Protein AF-A0A699YUC0-F1 (afdb_monomer)

Structure (mmCIF, N/CA/C/O backbone):
data_AF-A0A699YUC0-F1
#
_entry.id   AF-A0A699YUC0-F1
#
loop_
_atom_site.group_PDB
_atom_site.id
_atom_site.type_symbol
_atom_site.label_atom_id
_atom_site.label_alt_id
_atom_site.label_comp_id
_atom_site.label_asym_id
_atom_site.label_entity_id
_atom_site.label_seq_id
_atom_site.pdbx_PDB_ins_code
_atom_site.Cartn_x
_atom_site.Cartn_y
_atom_site.Cartn_z
_atom_site.occupancy
_atom_site.B_iso_or_equiv
_atom_site.auth_seq_id
_atom_site.auth_comp_id
_atom_site.auth_asym_id
_atom_site.auth_atom_id
_atom_site.pdbx_PDB_model_num
ATOM 1 N N . MET A 1 1 ? 2.636 -11.721 11.870 1.00 79.19 1 MET A N 1
ATOM 2 C CA . MET A 1 1 ? 2.759 -10.306 12.263 1.00 79.19 1 MET A CA 1
ATOM 3 C C . MET A 1 1 ? 3.254 -9.509 11.072 1.00 79.19 1 MET A C 1
ATOM 5 O O . MET A 1 1 ? 4.100 -10.016 10.335 1.00 79.19 1 MET A O 1
ATOM 9 N N . VAL A 1 2 ? 2.787 -8.274 10.919 1.00 84.19 2 VAL A N 1
ATOM 10 C CA . VAL A 1 2 ? 3.270 -7.276 9.950 1.00 84.19 2 VAL A CA 1
ATOM 11 C C . VAL A 1 2 ? 4.181 -6.253 10.655 1.00 84.19 2 VAL A C 1
ATOM 13 O O . VAL A 1 2 ? 4.232 -6.222 11.885 1.00 84.19 2 VAL A O 1
ATOM 16 N N . LEU A 1 3 ? 4.930 -5.426 9.918 1.00 86.19 3 LEU A N 1
ATOM 17 C CA . LEU A 1 3 ? 5.611 -4.256 10.495 1.00 86.19 3 LEU A CA 1
ATOM 18 C C . LEU A 1 3 ? 4.605 -3.161 10.871 1.00 86.19 3 LEU A C 1
ATOM 20 O O . LEU A 1 3 ? 3.737 -2.821 10.069 1.00 86.19 3 LEU A O 1
ATOM 24 N N . GLY A 1 4 ? 4.787 -2.534 12.037 1.00 91.00 4 GLY A N 1
ATOM 25 C CA . GLY A 1 4 ? 3.989 -1.383 12.466 1.00 91.00 4 GLY A CA 1
ATOM 26 C C . GLY A 1 4 ? 4.031 -0.193 11.499 1.00 91.00 4 GLY A C 1
ATOM 27 O O . GLY A 1 4 ? 3.061 0.551 11.434 1.00 91.00 4 GLY A O 1
ATOM 28 N N . ILE A 1 5 ? 5.086 -0.040 10.685 1.00 92.19 5 ILE A N 1
ATOM 29 C CA . ILE A 1 5 ? 5.133 0.976 9.621 1.00 92.19 5 ILE A CA 1
ATOM 30 C C . ILE A 1 5 ? 3.977 0.825 8.628 1.00 92.19 5 ILE A C 1
ATOM 32 O O . ILE A 1 5 ? 3.426 1.838 8.230 1.00 92.19 5 ILE A O 1
ATOM 36 N N . ILE A 1 6 ? 3.561 -0.407 8.299 1.00 92.56 6 ILE A N 1
ATOM 37 C CA . ILE A 1 6 ? 2.443 -0.661 7.377 1.00 92.56 6 ILE A CA 1
ATOM 38 C C . ILE A 1 6 ? 1.144 -0.102 7.958 1.00 92.56 6 ILE A C 1
ATOM 40 O O . ILE A 1 6 ? 0.377 0.534 7.240 1.00 92.56 6 ILE A O 1
ATOM 44 N N . HIS A 1 7 ? 0.934 -0.274 9.267 1.00 94.88 7 HIS A N 1
ATOM 45 C CA . HIS A 1 7 ? -0.200 0.325 9.961 1.00 94.88 7 HIS A CA 1
ATOM 46 C C . HIS A 1 7 ? -0.115 1.857 9.956 1.00 94.88 7 HIS A C 1
ATOM 48 O O . HIS A 1 7 ? -1.058 2.499 9.513 1.00 94.88 7 HIS A O 1
ATOM 54 N N . LEU A 1 8 ? 1.007 2.444 10.391 1.00 95.38 8 LEU A N 1
ATOM 55 C CA . LEU A 1 8 ? 1.161 3.907 10.474 1.00 95.38 8 LEU A CA 1
ATOM 56 C C . LEU A 1 8 ? 0.988 4.590 9.108 1.00 95.38 8 LEU A C 1
ATOM 58 O O . LEU A 1 8 ? 0.429 5.676 9.022 1.00 95.38 8 LEU A O 1
ATOM 62 N N . THR A 1 9 ? 1.427 3.952 8.020 1.00 97.38 9 THR A N 1
ATOM 63 C CA . THR A 1 9 ? 1.183 4.460 6.662 1.00 97.38 9 THR A CA 1
ATOM 64 C C . THR A 1 9 ? -0.260 4.267 6.191 1.00 97.38 9 THR A C 1
ATOM 66 O O . THR A 1 9 ? -0.699 4.991 5.303 1.00 97.38 9 THR A O 1
ATOM 69 N N . TYR A 1 10 ? -0.996 3.296 6.744 1.00 97.88 10 TYR A N 1
ATOM 70 C CA . TYR A 1 10 ? -2.408 3.052 6.424 1.00 97.88 10 TYR A CA 1
ATOM 71 C C . TYR A 1 10 ? -3.329 4.022 7.180 1.00 97.88 10 TYR A C 1
ATOM 73 O O . TYR A 1 10 ? -4.267 4.559 6.596 1.00 97.88 10 TYR A O 1
ATOM 81 N N . GLU A 1 11 ? -3.010 4.309 8.445 1.00 96.88 11 GLU A N 1
ATOM 82 C CA . GLU A 1 11 ? -3.536 5.450 9.202 1.00 96.88 11 GLU A CA 1
ATOM 83 C C . GLU A 1 11 ? -3.307 6.750 8.411 1.00 96.88 11 GLU A C 1
ATOM 85 O O . GLU A 1 11 ? -4.267 7.421 8.040 1.00 96.88 11 GLU A O 1
ATOM 90 N N . ASP A 1 12 ? -2.052 7.057 8.055 1.00 98.00 12 ASP A N 1
ATOM 91 C CA . ASP A 1 12 ? -1.684 8.251 7.279 1.00 98.00 12 ASP A CA 1
ATOM 92 C C . ASP A 1 12 ? -2.441 8.341 5.939 1.00 98.00 12 ASP A C 1
ATOM 94 O O . ASP A 1 12 ? -2.912 9.419 5.580 1.00 98.00 12 ASP A O 1
ATOM 98 N N . PHE A 1 13 ? -2.638 7.219 5.235 1.00 98.44 13 PHE A N 1
ATOM 99 C CA . PHE A 1 13 ? -3.475 7.138 4.031 1.00 98.44 13 PHE A CA 1
ATOM 100 C C . PHE A 1 13 ? -4.923 7.564 4.299 1.00 98.44 13 PHE A C 1
ATOM 102 O O . PHE A 1 13 ? -5.427 8.452 3.611 1.00 98.44 13 PHE A O 1
ATOM 109 N N . VAL A 1 14 ? -5.583 6.989 5.312 1.00 98.19 14 VAL A N 1
ATOM 110 C CA . VAL A 1 14 ? -6.965 7.361 5.662 1.00 98.19 14 VAL A CA 1
ATOM 111 C C . VAL A 1 14 ? -7.041 8.822 6.109 1.00 98.19 14 VAL A C 1
ATOM 113 O O . VAL A 1 14 ? -7.973 9.527 5.730 1.00 98.19 14 VAL A O 1
ATOM 116 N N . LEU A 1 15 ? -6.057 9.318 6.863 1.00 97.75 15 LEU A N 1
ATOM 117 C CA . LEU A 1 15 ? -6.024 10.706 7.331 1.00 97.75 15 LEU A CA 1
ATOM 118 C C . LEU A 1 15 ? -5.849 11.737 6.201 1.00 97.75 15 LEU A C 1
ATOM 120 O O . LEU A 1 15 ? -6.294 12.874 6.368 1.00 97.75 15 LEU A O 1
ATOM 124 N N . HIS A 1 16 ? -5.279 11.350 5.054 1.00 97.38 16 HIS A N 1
ATOM 125 C CA . HIS A 1 16 ? -5.194 12.187 3.849 1.00 97.38 16 HIS A CA 1
ATOM 126 C C . HIS A 1 16 ? -6.482 12.193 2.996 1.00 97.38 16 HIS A C 1
ATOM 128 O O . HIS A 1 16 ? -6.589 12.991 2.061 1.00 97.38 16 HIS A O 1
ATOM 134 N N . LEU A 1 17 ? -7.480 11.354 3.302 1.00 96.00 17 LEU A N 1
ATOM 135 C CA . LEU A 1 17 ? -8.773 11.357 2.606 1.00 96.00 17 LEU A CA 1
ATOM 136 C C . LEU A 1 17 ? -9.667 12.545 3.032 1.00 96.00 17 LEU A C 1
ATOM 138 O O . LEU A 1 17 ? -9.512 13.099 4.126 1.00 96.00 17 LEU A O 1
ATOM 142 N N . PRO A 1 18 ? -10.665 12.942 2.213 1.00 95.44 18 PRO A N 1
ATOM 143 C CA . PRO A 1 18 ? -11.650 13.950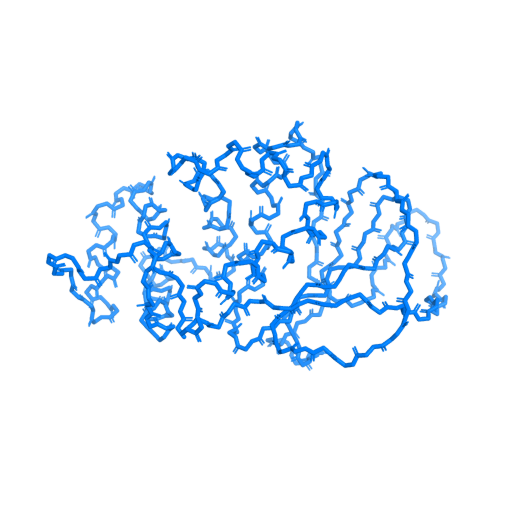 2.601 1.00 95.44 18 PRO A CA 1
ATOM 144 C C . PRO A 1 18 ? -12.427 13.537 3.862 1.00 95.44 18 PRO A C 1
ATOM 146 O O . PRO A 1 18 ? -13.175 12.563 3.855 1.00 95.44 18 PRO A O 1
ATOM 149 N N . ASN A 1 19 ? -12.287 14.323 4.935 1.00 96.00 19 ASN A N 1
ATOM 150 C CA . ASN A 1 19 ? -12.762 14.002 6.290 1.00 96.00 19 ASN A CA 1
ATOM 151 C C . ASN A 1 19 ? -12.065 12.787 6.943 1.00 96.00 19 ASN A C 1
ATOM 153 O O . ASN A 1 19 ? -12.649 12.153 7.823 1.00 96.00 19 ASN A O 1
ATOM 157 N N . GLY A 1 20 ? -10.811 12.492 6.582 1.00 97.12 20 GLY A N 1
ATOM 158 C CA . GLY A 1 20 ? -10.025 11.363 7.099 1.00 97.12 20 GLY A CA 1
ATOM 159 C C . GLY A 1 20 ? -10.007 11.242 8.627 1.00 97.12 20 GLY A C 1
ATOM 160 O O . GLY A 1 20 ? -10.227 10.168 9.174 1.00 97.12 20 GLY A O 1
ATOM 161 N N . GLN A 1 21 ? -9.893 12.367 9.340 1.00 97.31 21 GLN A N 1
ATOM 162 C CA . GLN A 1 21 ? -9.984 12.443 10.810 1.00 97.31 21 GLN A CA 1
ATOM 163 C C . GLN A 1 21 ? -11.348 12.027 11.401 1.00 97.31 21 GLN A C 1
ATOM 165 O O . GLN A 1 21 ? -11.449 11.772 12.600 1.00 97.31 21 GLN A O 1
ATOM 170 N N . GLN A 1 22 ? -12.426 11.991 10.617 1.00 97.62 22 GLN A N 1
ATOM 171 C CA . GLN A 1 22 ? -13.709 11.394 11.009 1.00 97.62 22 GLN A CA 1
ATOM 172 C C . GLN A 1 22 ? -13.786 9.933 10.554 1.00 97.62 22 GLN A C 1
ATOM 174 O O . GLN A 1 22 ? -14.174 9.077 11.346 1.00 97.62 22 GLN A O 1
ATOM 179 N N . GLN A 1 23 ? -13.374 9.649 9.315 1.00 97.62 23 GLN A N 1
ATOM 180 C CA . GLN A 1 23 ? -13.378 8.302 8.742 1.00 97.62 23 GLN A CA 1
ATOM 181 C C . GLN A 1 23 ? -12.547 7.326 9.581 1.00 97.62 23 GLN A C 1
ATOM 183 O O . GLN A 1 23 ? -13.053 6.266 9.929 1.00 97.62 23 GLN A O 1
ATOM 188 N N . TRP A 1 24 ? -11.330 7.702 9.984 1.00 97.81 24 TRP A N 1
ATOM 189 C CA . TRP A 1 24 ? -10.438 6.868 10.795 1.00 97.81 24 TRP A CA 1
ATOM 190 C C . TRP A 1 24 ? -11.067 6.453 12.129 1.00 97.81 24 TRP A C 1
ATOM 192 O O . TRP A 1 24 ? -11.083 5.270 12.459 1.00 97.81 24 TRP A O 1
ATOM 202 N N . ARG A 1 25 ? -11.704 7.388 12.848 1.00 96.94 25 ARG A N 1
ATOM 203 C CA . ARG A 1 25 ? -12.424 7.076 14.096 1.00 96.94 25 ARG A CA 1
ATOM 204 C C . ARG A 1 25 ? -13.574 6.090 13.872 1.00 96.94 25 ARG A C 1
ATOM 206 O O . ARG A 1 25 ? -13.688 5.132 14.627 1.00 96.94 25 ARG A O 1
ATOM 213 N N . SER A 1 26 ? -14.375 6.269 12.819 1.00 98.00 26 SER A N 1
ATOM 214 C CA . SER A 1 26 ? -15.449 5.321 12.473 1.00 98.00 26 SER A CA 1
ATOM 215 C C . SER A 1 26 ? -14.932 3.964 11.969 1.00 98.00 26 SER A C 1
ATOM 217 O O . SER A 1 26 ? -15.598 2.949 12.162 1.00 98.00 26 SER A O 1
ATOM 219 N N . ILE A 1 27 ? -13.749 3.924 11.348 1.00 98.44 27 ILE A N 1
ATOM 220 C CA . ILE A 1 27 ? -13.065 2.690 10.931 1.00 98.44 27 ILE A CA 1
ATOM 221 C C . ILE A 1 27 ? -12.581 1.913 12.157 1.00 98.44 27 ILE A C 1
ATOM 223 O O . ILE A 1 27 ? -12.851 0.720 12.254 1.00 98.44 27 ILE A O 1
ATOM 227 N N . LEU A 1 28 ? -11.936 2.577 13.119 1.00 97.75 28 LEU A N 1
ATOM 228 C CA . LEU A 1 28 ? -11.489 1.961 14.372 1.00 97.75 28 LEU A CA 1
ATOM 229 C C . LEU A 1 28 ? -12.665 1.444 15.210 1.00 97.75 28 LEU A C 1
ATOM 231 O O . LEU A 1 28 ? -12.650 0.286 15.624 1.00 97.75 28 LEU A O 1
ATOM 235 N N . GLU A 1 29 ? -13.710 2.263 15.379 1.00 97.56 29 GLU A N 1
ATOM 236 C CA . GLU A 1 29 ? -14.952 1.893 16.070 1.00 97.56 29 GLU A CA 1
ATOM 237 C C . GLU A 1 29 ? -15.583 0.635 15.449 1.00 97.56 29 GLU A C 1
ATOM 239 O O . GLU A 1 29 ? -15.856 -0.336 16.156 1.00 97.56 29 GLU A O 1
ATOM 244 N N . LYS A 1 30 ? -15.734 0.599 14.115 1.00 97.94 30 LYS A N 1
ATOM 245 C CA . LYS A 1 30 ? -16.256 -0.575 13.397 1.00 97.94 30 LYS A CA 1
ATOM 246 C C . LYS A 1 30 ? -15.322 -1.790 13.472 1.00 97.94 30 LYS A C 1
ATOM 248 O O . LYS A 1 30 ? -15.805 -2.913 13.595 1.00 97.94 30 LYS A O 1
ATOM 253 N N . ALA A 1 31 ? -14.007 -1.587 13.433 1.00 97.12 31 ALA A N 1
ATOM 254 C CA . ALA A 1 31 ? -13.010 -2.651 13.558 1.00 97.12 31 ALA A CA 1
ATOM 255 C C . ALA A 1 31 ? -12.856 -3.185 15.000 1.00 97.12 31 ALA A C 1
ATOM 257 O O . ALA A 1 31 ? -12.062 -4.107 15.224 1.00 97.12 31 ALA A O 1
ATOM 258 N N . GLY A 1 32 ? -13.563 -2.606 15.981 1.00 96.12 32 GLY A N 1
ATOM 259 C CA . GLY A 1 32 ? -13.446 -2.947 17.400 1.00 96.12 32 GLY A CA 1
ATOM 260 C C . GLY A 1 32 ? -12.076 -2.606 17.994 1.00 96.12 32 GLY A C 1
ATOM 261 O O . GLY A 1 32 ? -11.602 -3.322 18.875 1.00 96.12 32 GLY A O 1
ATOM 262 N N . GLN A 1 33 ? -11.409 -1.575 17.467 1.00 94.94 33 GLN A N 1
ATOM 263 C CA . GLN A 1 33 ? -10.077 -1.128 17.881 1.00 94.94 33 GLN A CA 1
ATOM 264 C C . GLN A 1 33 ? -10.145 0.235 18.585 1.00 94.94 33 GLN A C 1
ATOM 266 O O . GLN A 1 33 ? -11.063 1.022 18.359 1.00 94.94 33 GLN A O 1
ATOM 271 N N . GLN A 1 34 ? -9.140 0.531 19.408 1.00 88.81 34 GLN A N 1
ATOM 272 C CA . GLN A 1 34 ? -8.955 1.825 20.064 1.00 88.81 34 GLN A CA 1
ATOM 273 C C . GLN A 1 34 ? -7.480 2.236 19.983 1.00 88.81 34 GLN A C 1
ATOM 275 O O . GLN A 1 34 ? -6.588 1.393 20.085 1.00 88.81 34 GLN A O 1
ATOM 280 N N . GLU A 1 35 ? -7.235 3.534 19.823 1.00 85.69 35 GLU A N 1
ATOM 281 C CA . GLU A 1 35 ? -5.899 4.124 19.886 1.00 85.69 35 GLU A CA 1
ATOM 282 C C . GLU A 1 35 ? -5.510 4.410 21.337 1.00 85.69 35 GLU A C 1
ATOM 284 O O . GLU A 1 35 ? -6.111 5.259 21.994 1.00 85.69 35 GLU A O 1
ATOM 289 N N . ASP A 1 36 ? -4.463 3.738 21.814 1.00 84.69 36 ASP A N 1
ATOM 290 C CA . ASP A 1 36 ? -3.825 4.028 23.099 1.00 84.69 36 ASP A CA 1
ATOM 291 C C . ASP A 1 36 ? -2.405 4.600 22.887 1.00 84.69 36 ASP A C 1
ATOM 293 O O . ASP A 1 36 ? -1.755 4.310 21.872 1.00 84.69 36 ASP A O 1
ATOM 297 N N . PRO A 1 37 ? -1.859 5.393 23.833 1.00 81.38 37 PRO A N 1
ATOM 298 C CA . PRO A 1 37 ? -0.525 5.984 23.711 1.00 81.38 37 PRO A CA 1
ATOM 299 C C . PRO A 1 37 ? 0.590 4.953 23.448 1.00 81.38 37 PRO A C 1
ATOM 301 O O . PRO A 1 37 ? 1.049 4.244 24.344 1.00 81.38 37 PRO A O 1
ATOM 304 N N . GLY A 1 38 ? 1.071 4.908 22.202 1.00 81.06 38 GLY A N 1
ATOM 305 C CA . GLY A 1 38 ? 2.119 3.984 21.760 1.00 81.06 38 GLY A CA 1
ATOM 306 C C . GLY A 1 38 ? 1.637 2.588 21.346 1.00 81.06 38 GLY A C 1
ATOM 307 O O . GLY A 1 38 ? 2.469 1.675 21.316 1.00 81.06 38 GLY A O 1
ATOM 308 N N . TRP A 1 39 ? 0.345 2.426 21.022 1.00 90.12 39 TRP A N 1
ATOM 309 C CA . TRP A 1 39 ? -0.261 1.178 20.527 1.00 90.12 39 TRP A CA 1
ATOM 310 C C . TRP A 1 39 ? 0.444 0.590 19.291 1.00 90.12 39 TRP A C 1
ATOM 312 O O . TRP A 1 39 ? 0.602 -0.627 19.187 1.00 90.12 39 TRP A O 1
ATOM 322 N N . VAL A 1 40 ? 0.949 1.448 18.398 1.00 91.19 40 VAL A N 1
ATOM 323 C CA . VAL A 1 40 ? 1.748 1.072 17.223 1.00 91.19 40 VAL A CA 1
ATOM 324 C C . VAL A 1 40 ? 3.121 1.738 17.275 1.00 91.19 40 VAL A C 1
ATOM 326 O O . VAL A 1 40 ? 3.274 2.883 17.698 1.00 91.19 40 VAL A O 1
ATOM 329 N N . LYS A 1 41 ? 4.150 1.000 16.839 1.00 90.56 41 LYS A N 1
ATOM 330 C CA . LYS A 1 41 ? 5.537 1.471 16.724 1.00 90.56 41 LYS A CA 1
ATOM 331 C C . LYS A 1 41 ? 6.131 0.975 15.409 1.00 90.56 41 LYS A C 1
ATOM 333 O O . LYS A 1 41 ? 6.058 -0.213 15.106 1.00 90.56 41 LYS A O 1
ATOM 338 N N . GLN A 1 42 ? 6.740 1.885 14.651 1.00 87.25 42 GLN A N 1
ATOM 339 C CA . GLN A 1 42 ? 7.165 1.705 13.255 1.00 87.25 42 GLN A CA 1
ATOM 340 C C . GLN A 1 42 ? 7.915 0.388 12.971 1.00 87.25 42 GLN A C 1
ATOM 342 O O . GLN A 1 42 ? 7.561 -0.341 12.047 1.00 87.25 42 GLN A O 1
ATOM 347 N N . MET A 1 43 ? 8.917 0.058 13.790 1.00 85.44 43 MET A N 1
ATOM 348 C CA . MET A 1 43 ? 9.768 -1.130 13.620 1.00 85.44 43 MET A CA 1
ATOM 349 C C . MET A 1 43 ? 9.421 -2.268 14.599 1.00 85.44 43 MET A C 1
ATOM 351 O O . MET A 1 43 ? 10.275 -3.088 14.928 1.00 85.44 43 MET A O 1
ATOM 355 N N . CYS A 1 44 ? 8.181 -2.320 15.096 1.00 83.94 44 CYS A N 1
ATOM 356 C CA . CYS A 1 44 ? 7.696 -3.385 15.981 1.00 83.94 44 CYS A CA 1
ATOM 357 C C . CYS A 1 44 ? 6.651 -4.277 15.280 1.00 83.94 44 CYS A C 1
ATOM 359 O O . CYS A 1 44 ? 6.025 -3.831 14.314 1.00 83.94 44 CYS A O 1
ATOM 361 N N . PRO A 1 45 ? 6.447 -5.530 15.737 1.00 83.00 45 PRO A N 1
ATOM 362 C CA . PRO A 1 45 ? 5.416 -6.406 15.187 1.00 83.00 45 PRO A CA 1
ATOM 363 C C . PRO A 1 45 ? 4.008 -5.876 15.477 1.00 83.00 45 PRO A C 1
ATOM 365 O O . PRO A 1 45 ? 3.699 -5.526 16.614 1.00 83.00 45 PRO A O 1
ATOM 368 N N . PHE A 1 46 ? 3.142 -5.898 14.468 1.00 86.81 46 PHE A N 1
ATOM 369 C CA . PHE A 1 46 ? 1.709 -5.629 14.576 1.00 86.81 46 PHE A CA 1
ATOM 370 C C . PHE A 1 46 ? 0.899 -6.848 14.106 1.00 86.81 46 PHE A C 1
ATOM 372 O O . PHE A 1 46 ? 1.393 -7.673 13.330 1.00 86.81 46 PHE A O 1
ATOM 379 N N . ASN A 1 47 ? -0.323 -7.012 14.611 1.00 89.88 47 ASN A N 1
ATOM 380 C CA . ASN A 1 47 ? -1.132 -8.202 14.341 1.00 89.88 47 ASN A CA 1
ATOM 381 C C . ASN A 1 47 ? -1.772 -8.130 12.944 1.00 89.88 47 ASN A C 1
ATOM 383 O O . ASN A 1 47 ? -2.456 -7.156 12.629 1.00 89.88 47 ASN A O 1
ATOM 387 N N . ASP A 1 48 ? -1.591 -9.173 12.126 1.00 88.38 48 ASP A N 1
ATOM 388 C CA . ASP A 1 48 ? -2.186 -9.234 10.785 1.00 88.38 48 ASP A CA 1
ATOM 389 C C . ASP A 1 48 ? -3.724 -9.200 10.873 1.00 88.38 48 ASP A C 1
ATOM 391 O O . ASP A 1 48 ? -4.375 -8.494 10.109 1.00 88.38 48 ASP A O 1
ATOM 395 N N . ALA A 1 49 ? -4.316 -9.877 11.867 1.00 91.38 49 ALA A N 1
ATOM 396 C CA . ALA A 1 49 ? -5.766 -9.876 12.076 1.00 91.38 49 ALA A CA 1
ATOM 397 C C . ALA A 1 49 ? -6.328 -8.472 12.376 1.00 91.38 49 ALA A C 1
ATOM 399 O O . ALA A 1 49 ? -7.438 -8.149 11.957 1.00 91.38 49 ALA A O 1
ATOM 400 N N . THR A 1 50 ? -5.556 -7.615 13.055 1.00 92.75 50 THR A N 1
ATOM 401 C CA . THR A 1 50 ? -5.973 -6.239 13.353 1.00 92.75 50 THR A CA 1
ATOM 402 C C . THR A 1 50 ? -5.956 -5.367 12.100 1.00 92.75 50 THR A C 1
ATOM 404 O O . THR A 1 50 ? -6.926 -4.651 11.863 1.00 92.75 50 THR A O 1
ATOM 407 N N . ILE A 1 51 ? -4.910 -5.443 11.264 1.00 92.88 51 ILE A N 1
ATOM 408 C CA . ILE A 1 51 ? -4.897 -4.677 10.006 1.00 92.88 51 ILE A CA 1
ATOM 409 C C . ILE A 1 51 ? -5.966 -5.191 9.027 1.00 92.88 51 ILE A C 1
ATOM 411 O O . ILE A 1 51 ? -6.622 -4.373 8.393 1.00 92.88 51 ILE A O 1
ATOM 415 N N . TYR A 1 52 ? -6.253 -6.499 8.978 1.00 93.75 52 TYR A N 1
ATOM 416 C CA . TYR A 1 52 ? -7.388 -7.023 8.203 1.00 93.75 52 TYR A CA 1
ATOM 417 C C . TYR A 1 52 ? -8.750 -6.510 8.697 1.00 93.75 52 TYR A C 1
ATOM 419 O O . TYR A 1 52 ? -9.575 -6.121 7.872 1.00 93.75 52 TYR A O 1
ATOM 427 N N . SER A 1 53 ? -8.981 -6.459 10.016 1.00 96.62 53 SER A N 1
ATOM 428 C CA . SER A 1 53 ? -10.213 -5.891 10.594 1.00 96.62 53 SER A CA 1
ATOM 429 C C . SER A 1 53 ? -10.393 -4.419 10.203 1.00 96.62 53 SER A C 1
ATOM 431 O O . SER A 1 53 ? -11.458 -4.013 9.740 1.00 96.62 53 SER A O 1
ATOM 433 N N . ILE A 1 54 ? -9.313 -3.634 10.300 1.00 97.19 54 ILE A N 1
ATOM 434 C CA . ILE A 1 54 ? -9.282 -2.223 9.894 1.00 97.19 54 ILE A CA 1
ATOM 435 C C . ILE A 1 54 ? -9.568 -2.075 8.395 1.00 97.19 54 ILE A C 1
ATOM 437 O O . ILE A 1 54 ? -10.416 -1.275 8.024 1.00 97.19 54 ILE A O 1
ATOM 441 N N . VAL A 1 55 ? -8.934 -2.872 7.530 1.00 96.31 55 VAL A N 1
ATOM 442 C CA . VAL A 1 55 ? -9.152 -2.820 6.071 1.00 96.31 55 VAL A CA 1
ATOM 443 C C . VAL A 1 55 ? -10.596 -3.167 5.698 1.00 96.31 55 VAL A C 1
ATOM 445 O O . VAL A 1 55 ? -11.179 -2.489 4.851 1.00 96.31 55 VAL A O 1
ATOM 448 N N . GLY A 1 56 ? -11.202 -4.166 6.349 1.00 96.75 56 GLY A N 1
ATOM 449 C CA . GLY A 1 56 ? -12.624 -4.486 6.181 1.00 96.75 56 GLY A CA 1
ATOM 450 C C . GLY A 1 56 ? -13.528 -3.317 6.584 1.00 96.75 56 GLY A C 1
ATOM 451 O O . GLY A 1 56 ? -14.379 -2.889 5.803 1.00 96.75 56 GLY A O 1
ATOM 452 N N . ALA A 1 57 ? -13.270 -2.719 7.751 1.00 98.25 57 ALA A N 1
ATOM 453 C CA . ALA A 1 57 ? -13.981 -1.531 8.209 1.00 98.25 57 ALA A CA 1
ATOM 454 C C . ALA A 1 57 ? -13.809 -0.329 7.257 1.00 98.25 57 ALA A C 1
ATOM 456 O O . ALA A 1 57 ? -14.788 0.369 6.996 1.00 98.25 57 ALA A O 1
ATOM 457 N N . THR A 1 58 ? -12.624 -0.116 6.667 1.00 98.31 58 THR A N 1
ATOM 458 C CA . THR A 1 58 ? -12.397 0.902 5.623 1.00 98.31 58 THR A CA 1
ATOM 459 C C . THR A 1 58 ? -13.274 0.664 4.396 1.00 98.31 58 THR A C 1
ATOM 461 O O . THR A 1 58 ? -13.885 1.610 3.901 1.00 98.31 58 THR A O 1
ATOM 464 N N . CYS A 1 59 ? -13.397 -0.583 3.925 1.00 97.81 59 CYS A N 1
ATOM 465 C CA . CYS A 1 59 ? -14.264 -0.921 2.790 1.00 97.81 59 CYS A CA 1
ATOM 466 C C . CYS A 1 59 ? -15.723 -0.531 3.065 1.00 97.81 59 CYS A C 1
ATOM 468 O O . CYS A 1 59 ? -16.370 0.107 2.233 1.00 97.81 59 CYS A O 1
ATOM 470 N N . GLU A 1 60 ? -16.221 -0.841 4.263 1.00 97.94 60 GLU A N 1
ATOM 471 C CA . GLU A 1 60 ? -17.586 -0.506 4.671 1.00 97.94 60 GLU A CA 1
ATOM 472 C C . GLU A 1 60 ? -17.814 0.990 4.952 1.00 97.94 60 GLU A C 1
ATOM 474 O O . GLU A 1 60 ? -18.912 1.484 4.706 1.00 97.94 60 GLU A O 1
ATOM 479 N N . VAL A 1 61 ? -16.823 1.715 5.486 1.00 97.94 61 VAL A N 1
ATOM 480 C CA . VAL A 1 61 ? -16.944 3.153 5.805 1.00 97.94 61 VAL A CA 1
ATOM 481 C C . VAL A 1 61 ? -16.790 4.031 4.560 1.00 97.94 61 VAL A C 1
ATOM 483 O O . VAL A 1 61 ? -17.459 5.060 4.460 1.00 97.94 61 VAL A O 1
ATOM 486 N N . LEU A 1 62 ? -15.951 3.636 3.597 1.00 96.31 62 LEU A N 1
ATOM 487 C CA . LEU A 1 62 ? -15.771 4.363 2.334 1.00 96.31 62 LEU A CA 1
ATOM 488 C C . LEU A 1 62 ? -16.746 3.920 1.230 1.00 96.31 62 LEU A C 1
ATOM 490 O O . LEU A 1 62 ? -16.880 4.621 0.228 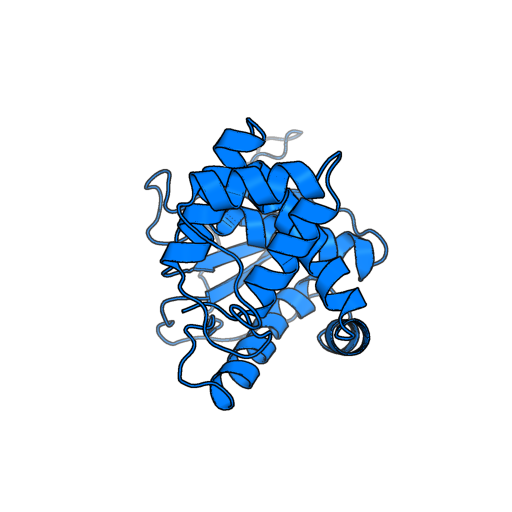1.00 96.31 62 LEU A O 1
ATOM 494 N N . GLY A 1 63 ? -17.413 2.770 1.381 1.00 96.69 63 GLY A N 1
ATOM 495 C CA . GLY A 1 63 ? -18.273 2.190 0.342 1.00 96.69 63 GLY A CA 1
ATOM 496 C C . GLY A 1 63 ? -17.493 1.717 -0.891 1.00 96.69 63 GLY A C 1
ATOM 497 O O . GLY A 1 63 ? -18.005 1.779 -2.007 1.00 96.69 63 GLY A O 1
ATOM 498 N N . GLN A 1 64 ? -16.242 1.289 -0.701 1.00 96.44 64 GLN A N 1
ATOM 499 C CA . GLN A 1 64 ? -15.301 0.929 -1.766 1.00 96.44 64 GLN A CA 1
ATOM 500 C C . GLN A 1 64 ? -14.816 -0.519 -1.619 1.00 96.44 64 GLN A C 1
ATOM 502 O O . GLN A 1 64 ? -14.739 -1.057 -0.517 1.00 96.44 64 GLN A O 1
ATOM 507 N N . GLY A 1 65 ? -14.470 -1.152 -2.742 1.00 95.44 65 GLY A N 1
ATOM 508 C CA . GLY A 1 65 ? -13.911 -2.505 -2.751 1.00 95.44 65 GLY A CA 1
ATOM 509 C C . GLY A 1 65 ? -12.462 -2.551 -2.256 1.00 95.44 65 GLY A C 1
ATOM 510 O O . GLY A 1 65 ? -11.680 -1.631 -2.511 1.00 95.44 65 GLY A O 1
ATOM 511 N N . ALA A 1 66 ? -12.090 -3.661 -1.612 1.00 91.56 66 ALA A N 1
ATOM 512 C CA . ALA A 1 66 ? -10.751 -3.885 -1.057 1.00 91.56 66 ALA A CA 1
ATOM 513 C C . ALA A 1 66 ? -9.624 -3.765 -2.101 1.00 91.56 66 ALA A C 1
ATOM 515 O O . ALA A 1 66 ? -8.522 -3.330 -1.769 1.00 91.56 66 ALA A O 1
ATOM 516 N N . GLU A 1 67 ? -9.897 -4.084 -3.371 1.00 90.69 67 GLU A N 1
ATOM 517 C CA . GLU A 1 67 ? -8.955 -3.852 -4.468 1.00 90.69 67 GLU A CA 1
ATOM 518 C C . GLU A 1 67 ? -8.606 -2.373 -4.656 1.00 90.69 67 GLU A C 1
ATOM 520 O O . GLU A 1 67 ? -7.428 -2.042 -4.725 1.00 90.69 67 GLU A O 1
ATOM 525 N N . GLU A 1 68 ? -9.592 -1.473 -4.728 1.00 93.81 68 GLU A N 1
ATOM 526 C CA . GLU A 1 68 ? -9.314 -0.059 -5.018 1.00 93.81 68 GLU A CA 1
ATOM 527 C C . GLU A 1 68 ? -8.768 0.684 -3.797 1.00 93.81 68 GLU A C 1
ATOM 529 O O . GLU A 1 68 ? -7.877 1.524 -3.936 1.00 93.81 68 GLU A O 1
ATOM 534 N N . ILE A 1 69 ? -9.217 0.310 -2.593 1.00 96.88 69 ILE A N 1
ATOM 535 C CA . ILE A 1 69 ? -8.591 0.752 -1.341 1.00 96.88 69 ILE A CA 1
ATOM 536 C C . ILE A 1 69 ? -7.139 0.273 -1.282 1.00 96.88 69 ILE A C 1
ATOM 538 O O . ILE A 1 69 ? -6.254 1.074 -1.001 1.00 96.88 69 ILE A O 1
ATOM 542 N N . GLY A 1 70 ? -6.869 -1.000 -1.585 1.00 95.25 70 GLY A N 1
ATOM 543 C CA . GLY A 1 70 ? -5.519 -1.566 -1.568 1.00 95.25 70 GLY A CA 1
ATOM 544 C C . GLY A 1 70 ? -4.589 -0.940 -2.607 1.00 95.25 70 GLY A C 1
ATOM 545 O O . GLY A 1 70 ? -3.457 -0.585 -2.285 1.00 95.25 70 GLY A O 1
ATOM 546 N N . ARG A 1 71 ? -5.085 -0.710 -3.826 1.00 94.62 71 ARG A N 1
ATOM 547 C CA . ARG A 1 71 ? -4.366 -0.029 -4.913 1.00 94.62 71 ARG A CA 1
ATOM 548 C C . ARG A 1 71 ? -4.081 1.439 -4.582 1.00 94.62 71 ARG A C 1
ATOM 550 O O . ARG A 1 71 ? -2.975 1.922 -4.818 1.00 94.62 71 ARG A O 1
ATOM 557 N N . SER A 1 72 ? -5.043 2.144 -3.986 1.00 96.81 72 SER A N 1
ATOM 558 C CA . SER A 1 72 ? -4.858 3.526 -3.525 1.00 96.81 72 SER A CA 1
ATOM 559 C C . SER A 1 72 ? -3.900 3.625 -2.339 1.00 96.81 72 SER A C 1
ATOM 561 O O . SER A 1 72 ? -2.988 4.452 -2.374 1.00 96.81 72 SER A O 1
ATOM 563 N N . PHE A 1 73 ? -4.031 2.738 -1.351 1.00 97.88 73 PHE A N 1
ATOM 564 C CA . PHE A 1 73 ? -3.090 2.624 -0.241 1.00 97.88 73 PHE A CA 1
ATOM 565 C C . PHE A 1 73 ? -1.676 2.297 -0.734 1.00 97.88 73 PHE A C 1
ATOM 567 O O . PHE A 1 73 ? -0.727 2.936 -0.299 1.00 97.88 73 PHE A O 1
ATOM 574 N N . GLY A 1 74 ? -1.514 1.358 -1.670 1.00 95.56 74 GLY A N 1
ATOM 575 C CA . GLY A 1 74 ? -0.201 0.981 -2.194 1.00 95.56 74 GLY A CA 1
ATOM 576 C C . GLY A 1 74 ? 0.534 2.146 -2.866 1.00 95.56 74 GLY A C 1
ATOM 577 O O . GLY A 1 74 ? 1.742 2.286 -2.686 1.00 95.56 74 GLY A O 1
ATOM 578 N N . ARG A 1 75 ? -0.193 3.028 -3.571 1.00 95.25 75 ARG A N 1
ATOM 579 C CA . ARG A 1 75 ? 0.368 4.281 -4.110 1.00 95.25 75 ARG A CA 1
ATOM 580 C C . ARG A 1 75 ? 0.787 5.222 -2.976 1.00 95.25 75 ARG A C 1
ATOM 582 O O . ARG A 1 75 ? 1.938 5.646 -2.931 1.00 95.25 75 ARG A O 1
ATOM 589 N N . HIS A 1 76 ? -0.114 5.479 -2.022 1.00 97.50 76 HIS A N 1
ATOM 590 C CA . HIS A 1 76 ? 0.153 6.331 -0.852 1.00 97.50 76 HIS A CA 1
ATOM 591 C C . HIS A 1 76 ? 1.321 5.822 0.003 1.00 97.50 76 HIS A C 1
ATOM 593 O O . HIS A 1 76 ? 2.091 6.617 0.529 1.00 97.50 76 HIS A O 1
ATOM 599 N N . PHE A 1 77 ? 1.491 4.504 0.122 1.00 96.19 77 PHE A N 1
ATOM 600 C CA . PHE A 1 77 ? 2.557 3.876 0.895 1.00 96.19 77 PHE A CA 1
ATOM 601 C C . PHE A 1 77 ? 3.942 4.352 0.449 1.00 96.19 77 PHE A C 1
ATOM 603 O O . PHE A 1 77 ? 4.771 4.667 1.300 1.00 96.19 77 PHE A O 1
ATOM 610 N N . VAL A 1 78 ? 4.182 4.437 -0.865 1.00 94.06 78 VAL A N 1
ATOM 611 C CA . VAL A 1 78 ? 5.468 4.853 -1.450 1.00 94.06 78 VAL A CA 1
ATOM 612 C C . VAL A 1 78 ? 5.807 6.293 -1.057 1.00 94.06 78 VAL A C 1
ATOM 614 O O . VAL A 1 78 ? 6.897 6.555 -0.542 1.00 94.06 78 VAL A O 1
ATOM 617 N N . ASP A 1 79 ? 4.858 7.209 -1.211 1.00 94.94 79 ASP A N 1
ATOM 618 C CA . ASP A 1 79 ? 4.966 8.611 -0.800 1.00 94.94 79 ASP A CA 1
ATOM 619 C C . ASP A 1 79 ? 5.110 8.750 0.736 1.00 94.94 79 ASP A C 1
ATOM 621 O O . ASP A 1 79 ? 6.017 9.421 1.239 1.00 94.94 79 ASP A O 1
ATOM 625 N N . ALA A 1 80 ? 4.330 8.004 1.521 1.00 96.25 80 ALA A N 1
ATOM 626 C CA . ALA A 1 80 ? 4.418 8.008 2.980 1.00 96.25 80 ALA A CA 1
ATOM 627 C C . ALA A 1 80 ? 5.785 7.514 3.499 1.00 96.25 80 ALA A C 1
ATOM 629 O O . ALA A 1 80 ? 6.401 8.181 4.335 1.00 96.25 80 ALA A O 1
ATOM 630 N N . VAL A 1 81 ? 6.342 6.411 2.974 1.00 93.12 81 VAL A N 1
ATOM 631 C CA . VAL A 1 81 ? 7.714 6.001 3.344 1.00 93.12 81 VAL A CA 1
ATOM 632 C C . VAL A 1 81 ? 8.779 6.958 2.794 1.00 93.12 81 VAL A C 1
ATOM 634 O O . VAL A 1 81 ? 9.852 7.095 3.388 1.00 93.12 81 VAL A O 1
ATOM 637 N N . THR A 1 82 ? 8.483 7.687 1.714 1.00 92.56 82 THR A N 1
ATOM 638 C CA . THR A 1 82 ? 9.334 8.778 1.220 1.00 92.56 82 THR A CA 1
ATOM 639 C C . THR A 1 82 ? 9.401 9.917 2.242 1.00 92.56 82 THR A C 1
ATOM 641 O O . THR A 1 82 ? 10.510 10.320 2.608 1.00 92.56 82 THR A O 1
ATOM 644 N N . ARG A 1 83 ? 8.252 10.363 2.779 1.00 94.06 83 ARG A N 1
ATOM 645 C CA . ARG A 1 83 ? 8.160 11.347 3.879 1.00 94.06 83 ARG A CA 1
ATOM 646 C C . ARG A 1 83 ? 8.854 10.879 5.157 1.00 94.06 83 ARG A C 1
ATOM 648 O O . ARG A 1 83 ? 9.557 11.668 5.783 1.00 94.06 83 ARG A O 1
ATOM 655 N N . LEU A 1 84 ? 8.734 9.596 5.508 1.00 92.06 84 LEU A N 1
ATOM 656 C CA . LEU A 1 84 ? 9.421 8.978 6.656 1.00 92.06 84 LEU A CA 1
ATOM 657 C C . LEU A 1 84 ? 10.953 8.850 6.472 1.00 92.06 84 LEU A C 1
ATOM 659 O O . LEU A 1 84 ? 11.634 8.289 7.329 1.00 92.06 84 LEU A O 1
ATOM 663 N N . GLY A 1 85 ? 11.515 9.374 5.377 1.00 91.19 85 GLY A N 1
ATOM 664 C CA . GLY A 1 85 ? 12.957 9.510 5.152 1.00 91.19 85 GLY A CA 1
ATOM 665 C C . GLY A 1 85 ? 13.593 8.398 4.315 1.00 91.19 85 GLY A C 1
ATOM 666 O O . GLY A 1 85 ? 14.742 8.542 3.887 1.00 91.19 85 GLY A O 1
ATOM 667 N N . TYR A 1 86 ? 12.862 7.325 3.994 1.00 89.44 86 TYR A N 1
ATOM 668 C CA . TYR A 1 86 ? 13.403 6.196 3.229 1.00 89.44 86 TYR A CA 1
ATOM 669 C C . TYR A 1 86 ? 13.677 6.535 1.757 1.00 89.44 86 TYR A C 1
ATOM 671 O O . TYR A 1 86 ? 14.399 5.797 1.093 1.00 89.44 86 TYR A O 1
ATOM 679 N N . GLY A 1 87 ? 13.190 7.660 1.222 1.00 90.12 87 GLY A N 1
ATOM 680 C CA . GLY A 1 87 ? 13.277 7.940 -0.217 1.00 90.12 87 GLY A CA 1
ATOM 681 C C . GLY A 1 87 ? 14.693 8.022 -0.808 1.00 90.12 87 GLY A C 1
ATOM 682 O O . GLY A 1 87 ? 14.896 7.677 -1.971 1.00 90.12 87 GLY A O 1
ATOM 683 N N . LYS A 1 88 ? 15.714 8.409 -0.025 1.00 87.44 88 LYS A N 1
ATOM 684 C CA . LYS A 1 88 ? 17.122 8.300 -0.473 1.00 87.44 88 LYS A CA 1
ATOM 685 C C . LYS A 1 88 ? 17.576 6.843 -0.601 1.00 87.44 88 LYS A C 1
ATOM 687 O O . LYS A 1 88 ? 18.310 6.516 -1.527 1.00 87.44 88 LYS A O 1
ATOM 692 N N . PHE A 1 89 ? 17.133 5.992 0.318 1.00 86.88 89 PHE A N 1
ATOM 693 C CA . PHE A 1 89 ? 17.437 4.568 0.328 1.00 86.88 89 PHE A CA 1
ATOM 694 C C . PHE A 1 89 ? 16.697 3.835 -0.800 1.00 86.88 89 PHE A C 1
ATOM 696 O O . PHE A 1 89 ? 17.332 3.093 -1.542 1.00 86.88 89 PHE A O 1
ATOM 703 N N . LEU A 1 90 ? 15.412 4.130 -1.026 1.00 86.38 90 LEU A N 1
ATOM 704 C CA . LEU A 1 90 ? 14.626 3.552 -2.124 1.00 86.38 90 LEU A CA 1
ATOM 705 C C . LEU A 1 90 ? 15.248 3.866 -3.497 1.00 86.38 90 LEU A C 1
ATOM 707 O O . LEU A 1 90 ? 15.476 2.944 -4.279 1.00 86.38 90 LEU A O 1
ATOM 711 N N . ARG A 1 91 ? 15.665 5.122 -3.740 1.00 87.00 91 ARG A N 1
ATOM 712 C CA . ARG A 1 91 ? 16.444 5.507 -4.940 1.00 87.00 91 ARG A CA 1
ATOM 713 C C . ARG A 1 91 ? 17.758 4.735 -5.117 1.00 87.00 91 ARG A C 1
ATOM 715 O O . ARG A 1 91 ? 18.243 4.640 -6.237 1.00 87.00 91 ARG A O 1
ATOM 722 N N . SER A 1 92 ? 18.348 4.200 -4.046 1.00 88.12 92 SER A N 1
ATOM 723 C CA . SER A 1 92 ? 19.609 3.445 -4.115 1.00 88.12 92 SER A CA 1
ATOM 724 C C . SER A 1 92 ? 19.437 1.953 -4.432 1.00 88.12 92 SER A C 1
ATOM 726 O O . SER A 1 92 ? 20.425 1.290 -4.735 1.00 88.12 92 SER A O 1
ATOM 728 N N . LEU A 1 93 ? 18.206 1.419 -4.397 1.00 83.81 93 LEU A N 1
ATOM 729 C CA . LEU A 1 93 ? 17.945 -0.004 -4.649 1.00 83.81 93 LEU A CA 1
ATOM 730 C C . LEU A 1 93 ? 18.025 -0.369 -6.138 1.00 83.81 93 LEU A C 1
ATOM 732 O O . LEU A 1 93 ? 18.488 -1.460 -6.474 1.00 83.81 93 LEU A O 1
ATOM 736 N N . SER A 1 94 ? 17.590 0.519 -7.039 1.00 85.12 94 SER A N 1
ATOM 737 C CA . SER A 1 94 ? 17.820 0.360 -8.479 1.00 85.12 94 SER A CA 1
ATOM 738 C C . SER A 1 94 ? 17.521 1.617 -9.297 1.00 85.12 94 SER A C 1
ATOM 740 O O . SER A 1 94 ? 16.648 2.409 -8.948 1.00 85.12 94 SER A O 1
ATOM 742 N N . SER A 1 95 ? 18.187 1.735 -10.447 1.00 84.19 95 SER A N 1
ATOM 743 C CA . SER A 1 95 ? 17.935 2.745 -11.481 1.00 84.19 95 SER A CA 1
ATOM 744 C C . SER A 1 95 ? 16.807 2.386 -12.462 1.00 84.19 95 SER A C 1
ATOM 746 O O . SER A 1 95 ? 16.523 3.181 -13.353 1.00 84.19 95 SER A O 1
ATOM 748 N N . SER A 1 96 ? 16.143 1.232 -12.321 1.00 81.50 96 SER A N 1
ATOM 749 C CA . SER A 1 96 ? 14.925 0.894 -13.077 1.00 81.50 96 SER A CA 1
ATOM 750 C C . SER A 1 96 ? 13.900 0.169 -12.205 1.00 81.50 96 SER A C 1
ATOM 752 O O . SER A 1 96 ? 14.273 -0.519 -11.255 1.00 81.50 96 SER A O 1
ATOM 754 N N . ILE A 1 97 ? 12.610 0.255 -12.548 1.00 78.62 97 ILE A N 1
ATOM 755 C CA . ILE A 1 97 ? 11.535 -0.441 -11.815 1.00 78.62 97 ILE A CA 1
ATOM 756 C C . ILE A 1 97 ? 11.728 -1.959 -11.804 1.00 78.62 97 ILE A C 1
ATOM 758 O O . ILE A 1 97 ? 11.521 -2.601 -10.781 1.00 78.62 97 ILE A O 1
ATOM 762 N N . ILE A 1 98 ? 12.161 -2.540 -12.927 1.00 74.12 98 ILE A N 1
ATOM 763 C CA . ILE A 1 98 ? 12.401 -3.985 -13.051 1.00 74.12 98 ILE A CA 1
ATOM 764 C C . ILE A 1 98 ? 13.518 -4.412 -12.088 1.00 74.12 98 ILE A C 1
ATOM 766 O O . ILE A 1 98 ? 13.379 -5.394 -11.352 1.00 74.12 98 ILE A O 1
ATOM 770 N N . GLY A 1 99 ? 14.603 -3.635 -12.035 1.00 75.94 99 GLY A N 1
ATOM 771 C CA . GLY A 1 99 ? 15.672 -3.836 -11.065 1.00 75.94 99 GLY A CA 1
ATOM 772 C C . GLY A 1 99 ? 15.222 -3.566 -9.626 1.00 75.94 99 GLY A C 1
ATOM 773 O O . GLY A 1 99 ? 15.642 -4.285 -8.726 1.00 75.94 99 GLY A O 1
ATOM 774 N N . PHE A 1 100 ? 14.325 -2.604 -9.390 1.00 81.00 100 PHE A N 1
ATOM 775 C CA . PHE A 1 100 ? 13.773 -2.327 -8.063 1.00 81.00 100 PHE A CA 1
ATOM 776 C C . PHE A 1 100 ? 12.932 -3.496 -7.558 1.00 81.00 100 PHE A C 1
ATOM 778 O O . PHE A 1 100 ? 13.191 -3.979 -6.464 1.00 81.00 100 PHE A O 1
ATOM 785 N N . ILE A 1 101 ? 11.975 -3.995 -8.346 1.00 75.38 101 ILE A N 1
ATOM 786 C CA . ILE A 1 101 ? 11.133 -5.146 -7.975 1.00 75.38 101 ILE A CA 1
ATOM 787 C C . ILE A 1 101 ? 12.019 -6.379 -7.726 1.00 75.38 101 ILE A C 1
ATOM 789 O O . ILE A 1 101 ? 11.787 -7.128 -6.782 1.00 75.38 101 ILE A O 1
ATOM 793 N N . THR A 1 102 ? 13.102 -6.538 -8.495 1.00 71.19 102 THR A N 1
ATOM 794 C CA . THR A 1 102 ? 14.098 -7.606 -8.289 1.00 71.19 102 THR A CA 1
ATOM 795 C C . THR A 1 102 ? 14.954 -7.404 -7.021 1.00 71.19 102 THR A C 1
ATOM 797 O O . THR A 1 102 ? 15.337 -8.386 -6.387 1.00 71.19 102 THR A O 1
ATOM 800 N N . THR A 1 103 ? 15.244 -6.161 -6.614 1.00 74.25 103 THR A N 1
ATOM 801 C CA . THR A 1 103 ? 16.072 -5.821 -5.432 1.00 74.25 103 THR A CA 1
ATOM 802 C C . THR A 1 103 ? 15.265 -5.620 -4.142 1.00 74.25 103 THR A C 1
ATOM 804 O O . THR A 1 103 ? 15.813 -5.799 -3.053 1.00 74.25 103 THR A O 1
ATOM 807 N N . LEU A 1 104 ? 13.961 -5.340 -4.222 1.00 72.94 104 LEU A N 1
ATOM 808 C CA . LEU A 1 104 ? 13.006 -5.322 -3.101 1.00 72.94 104 LEU A CA 1
ATOM 809 C C . LEU A 1 104 ? 13.083 -6.622 -2.280 1.00 72.94 104 LEU A C 1
ATOM 811 O O . LEU A 1 104 ? 12.926 -6.638 -1.059 1.00 72.94 104 LEU A O 1
ATOM 815 N N . ASN A 1 105 ? 13.453 -7.695 -2.969 1.00 63.72 105 ASN A N 1
ATOM 816 C CA . ASN A 1 105 ? 13.791 -8.997 -2.434 1.00 63.72 105 ASN A CA 1
ATOM 817 C C . ASN A 1 105 ? 14.913 -8.952 -1.378 1.00 63.72 105 ASN A C 1
ATOM 819 O O . ASN A 1 105 ? 14.787 -9.498 -0.282 1.00 63.72 105 ASN A O 1
ATOM 823 N N . ASN A 1 106 ? 16.005 -8.253 -1.692 1.00 65.50 106 ASN A N 1
ATOM 824 C CA . ASN A 1 106 ? 17.173 -8.105 -0.824 1.00 65.50 106 ASN A CA 1
ATOM 825 C C . ASN A 1 106 ? 16.885 -7.185 0.372 1.00 65.50 106 ASN A C 1
ATOM 827 O O . ASN A 1 106 ? 17.409 -7.423 1.460 1.00 65.50 106 ASN A O 1
ATOM 831 N N . LEU A 1 107 ? 16.020 -6.177 0.195 1.00 71.50 107 LEU A N 1
ATOM 832 C CA . LEU A 1 107 ? 15.546 -5.316 1.283 1.00 71.50 107 LEU A CA 1
ATOM 833 C C . LEU A 1 107 ? 14.837 -6.139 2.367 1.00 71.50 107 LEU A C 1
ATOM 835 O O . LEU A 1 107 ? 15.239 -6.103 3.529 1.00 71.50 107 LEU A O 1
ATOM 839 N N . HIS A 1 108 ? 13.820 -6.916 1.999 1.00 69.31 108 HIS A N 1
ATOM 840 C CA . HIS A 1 108 ? 13.072 -7.719 2.967 1.00 69.31 108 HIS A CA 1
ATOM 841 C C . HIS A 1 108 ? 13.937 -8.797 3.644 1.00 69.31 108 HIS A C 1
ATOM 843 O O . HIS A 1 108 ? 13.814 -8.991 4.854 1.00 69.31 108 HIS A O 1
ATOM 849 N N . MET A 1 109 ? 14.872 -9.435 2.925 1.00 62.94 109 MET A N 1
ATOM 850 C CA . MET A 1 109 ? 15.844 -10.355 3.540 1.00 62.94 109 MET A CA 1
ATOM 851 C C . MET A 1 109 ? 16.748 -9.645 4.563 1.00 62.94 109 MET A C 1
ATOM 853 O O . MET A 1 109 ? 16.955 -10.157 5.664 1.00 62.94 109 MET A O 1
ATOM 857 N N . HIS A 1 110 ? 17.244 -8.443 4.250 1.00 65.88 110 HIS A N 1
ATOM 858 C CA . HIS A 1 110 ? 18.078 -7.668 5.174 1.00 65.88 110 HIS A CA 1
ATOM 859 C C . HIS A 1 110 ? 17.298 -7.217 6.421 1.00 65.88 110 HIS A C 1
ATOM 861 O O . HIS A 1 110 ? 17.812 -7.306 7.535 1.00 65.88 110 HIS A O 1
ATOM 867 N N . LEU A 1 111 ? 16.036 -6.804 6.256 1.00 66.38 111 LEU A N 1
ATOM 868 C CA . LEU A 1 111 ? 15.145 -6.496 7.379 1.00 66.38 111 LEU A CA 1
ATOM 869 C C . LEU A 1 111 ? 14.874 -7.738 8.242 1.00 66.38 111 LEU A C 1
ATOM 871 O O . LEU A 1 111 ? 14.948 -7.645 9.463 1.00 66.38 111 LEU A O 1
ATOM 875 N N . SER A 1 112 ? 14.636 -8.902 7.627 1.00 63.09 112 SER A N 1
ATOM 876 C CA . SER A 1 112 ? 14.412 -10.178 8.330 1.00 63.09 112 SER A CA 1
ATOM 877 C C . SER A 1 112 ? 15.583 -10.564 9.233 1.00 63.09 112 SER A C 1
ATOM 879 O O . SER A 1 112 ? 15.374 -11.002 10.362 1.00 63.09 112 SER A O 1
ATOM 881 N N . ALA A 1 113 ? 16.820 -10.359 8.767 1.00 61.91 113 ALA A N 1
ATOM 882 C CA . ALA A 1 113 ? 18.027 -10.680 9.529 1.00 61.91 113 ALA A CA 1
ATOM 883 C C . ALA A 1 113 ? 18.152 -9.865 10.833 1.00 61.91 113 ALA A C 1
ATOM 885 O O . ALA A 1 113 ? 18.653 -10.378 11.832 1.00 61.91 113 ALA A O 1
ATOM 886 N N . GLY A 1 114 ? 17.662 -8.620 10.847 1.00 58.94 114 GLY A N 1
ATOM 887 C CA . GLY A 1 114 ? 17.551 -7.804 12.061 1.00 58.94 114 GLY A CA 1
ATOM 888 C C . GLY A 1 114 ? 16.262 -8.028 12.862 1.00 58.94 114 GLY A C 1
ATOM 889 O O . GLY A 1 114 ? 16.103 -7.441 13.931 1.00 58.94 114 GLY A O 1
ATOM 890 N N . ALA A 1 115 ? 15.323 -8.832 12.351 1.00 59.28 115 ALA A N 1
ATOM 891 C CA . ALA A 1 115 ? 13.937 -8.849 12.806 1.00 59.28 115 ALA A CA 1
ATOM 892 C C . ALA A 1 115 ? 13.286 -10.256 12.684 1.00 59.28 115 ALA A C 1
ATOM 894 O O . ALA A 1 115 ? 12.334 -10.445 11.924 1.00 59.28 115 ALA A O 1
ATOM 895 N N . PRO A 1 116 ? 13.732 -11.261 13.465 1.00 58.91 116 PRO A N 1
ATOM 896 C CA . PRO A 1 116 ? 13.275 -12.654 13.335 1.00 58.91 116 PRO A CA 1
ATOM 897 C C . PRO A 1 116 ? 11.823 -12.915 13.787 1.00 58.91 116 PRO A C 1
ATOM 899 O O . PRO A 1 116 ? 11.306 -14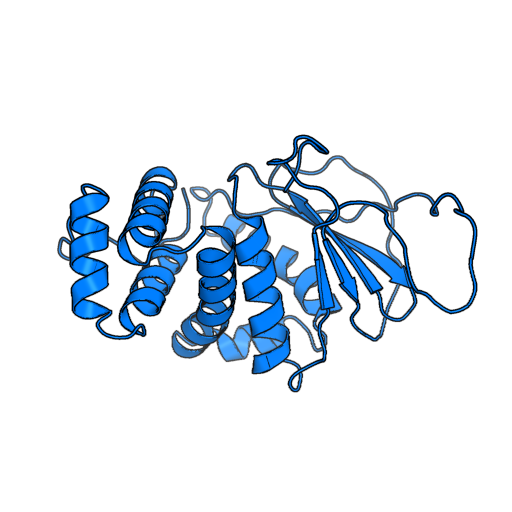.010 13.592 1.00 58.91 116 PRO A O 1
ATOM 902 N N . ALA A 1 117 ? 11.149 -11.933 14.397 1.00 60.88 117 ALA A N 1
ATOM 903 C CA . ALA A 1 117 ? 9.740 -12.027 14.806 1.00 60.88 117 ALA A CA 1
ATOM 904 C C . ALA A 1 117 ? 8.738 -11.672 13.684 1.00 60.88 117 ALA A C 1
ATOM 906 O O . ALA A 1 117 ? 7.524 -11.683 13.907 1.00 60.88 117 ALA A O 1
ATOM 907 N N . PHE A 1 118 ? 9.227 -11.313 12.495 1.00 61.56 118 PHE A N 1
ATOM 908 C CA . PHE A 1 118 ? 8.417 -10.818 11.387 1.00 61.56 118 PHE A CA 1
ATOM 909 C C . PHE A 1 118 ? 8.333 -11.857 10.275 1.00 61.56 118 PHE A C 1
ATOM 911 O O . PHE A 1 118 ? 9.334 -12.460 9.896 1.00 61.56 118 PHE A O 1
ATOM 918 N N . VAL A 1 119 ? 7.136 -12.029 9.711 1.00 61.31 119 VAL A N 1
ATOM 919 C CA . VAL A 1 119 ? 6.983 -12.758 8.449 1.00 61.31 119 VAL A CA 1
ATOM 920 C C . VAL A 1 119 ? 7.171 -11.735 7.338 1.00 61.31 119 VAL A C 1
ATOM 922 O O . VAL A 1 119 ? 6.229 -11.037 6.968 1.00 61.31 119 VAL A O 1
ATOM 925 N N . MET A 1 120 ? 8.412 -11.569 6.897 1.00 63.34 120 MET A N 1
ATOM 926 C CA . MET A 1 120 ? 8.713 -10.813 5.687 1.00 63.34 120 MET A CA 1
ATOM 927 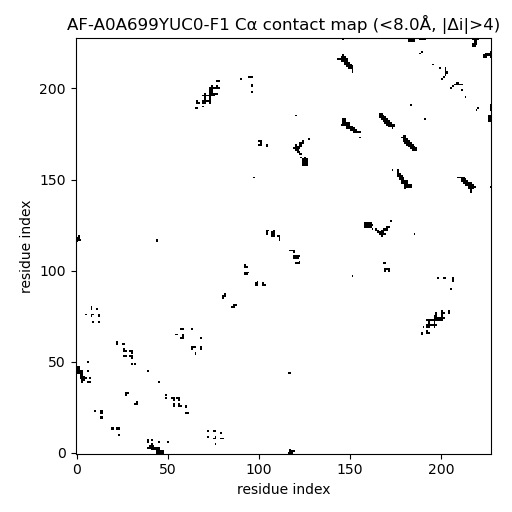C C . MET A 1 120 ? 8.633 -11.745 4.473 1.00 63.34 120 MET A C 1
ATOM 929 O O . MET A 1 120 ? 8.905 -12.942 4.604 1.00 63.34 120 MET A O 1
ATOM 933 N N . PRO A 1 121 ? 8.382 -11.194 3.280 1.00 53.81 121 PRO A N 1
ATOM 934 C CA . PRO A 1 121 ? 8.712 -11.859 2.031 1.00 53.81 121 PRO A CA 1
ATOM 935 C C . PRO A 1 121 ? 10.200 -12.278 1.937 1.00 53.81 121 PRO A C 1
ATOM 937 O O . PRO A 1 121 ? 11.093 -11.522 2.320 1.00 53.81 121 PRO A O 1
ATOM 940 N N . GLU A 1 122 ? 10.470 -13.471 1.399 1.00 41.53 122 GLU A N 1
ATOM 941 C CA . GLU A 1 122 ? 11.794 -14.053 1.124 1.00 41.53 122 GLU A CA 1
ATOM 942 C C . GLU A 1 122 ? 11.804 -14.691 -0.284 1.00 41.53 122 GLU A C 1
ATOM 944 O O . GLU A 1 122 ? 10.810 -15.236 -0.757 1.00 41.53 122 GLU A O 1
ATOM 949 N N . PHE A 1 123 ? 12.924 -14.614 -1.008 1.00 44.75 123 PHE A N 1
ATOM 950 C CA . PHE A 1 123 ? 12.882 -14.605 -2.472 1.00 44.75 123 PHE A CA 1
ATOM 951 C C . PHE A 1 123 ? 13.916 -15.502 -3.143 1.00 44.75 123 PHE A C 1
ATOM 953 O O . PHE A 1 123 ? 15.056 -15.609 -2.694 1.00 44.75 123 PHE A O 1
ATOM 960 N N . ARG A 1 124 ? 13.538 -16.084 -4.288 1.00 39.06 124 ARG A N 1
ATOM 961 C CA . ARG A 1 124 ? 14.438 -16.815 -5.192 1.00 39.06 124 ARG A CA 1
ATOM 962 C C . ARG A 1 124 ? 14.076 -16.584 -6.655 1.00 39.06 124 ARG A C 1
ATOM 964 O O . ARG A 1 124 ? 12.914 -16.375 -6.996 1.00 39.06 124 ARG A O 1
ATOM 971 N N . THR A 1 125 ? 15.083 -16.664 -7.516 1.00 34.72 125 THR A N 1
ATOM 972 C CA . THR A 1 125 ? 14.937 -16.721 -8.971 1.00 34.72 125 THR A CA 1
ATOM 973 C C . THR A 1 125 ? 15.184 -18.148 -9.459 1.00 34.72 125 THR A C 1
ATOM 975 O O . THR A 1 125 ? 16.246 -18.716 -9.223 1.00 34.72 125 THR A O 1
ATOM 978 N N . ASP A 1 126 ? 14.199 -18.715 -10.157 1.00 30.77 126 ASP A N 1
ATOM 979 C CA . ASP A 1 126 ? 14.312 -19.965 -10.913 1.00 30.77 126 ASP A CA 1
ATOM 980 C C . ASP A 1 126 ? 14.115 -19.651 -12.410 1.00 30.77 126 ASP A C 1
ATOM 982 O O . ASP A 1 126 ? 13.293 -18.815 -12.770 1.00 30.77 126 ASP A O 1
ATOM 986 N N . LYS A 1 127 ? 14.807 -20.347 -13.321 1.00 28.55 127 LYS A N 1
ATOM 987 C CA . LYS A 1 127 ? 14.428 -20.337 -14.750 1.00 28.55 127 LYS A CA 1
ATOM 988 C C . LYS A 1 127 ? 13.115 -21.093 -14.975 1.00 28.55 127 LYS A C 1
ATOM 990 O O . LYS A 1 127 ? 13.037 -22.289 -14.670 1.00 28.55 127 LYS A O 1
ATOM 995 N N . VAL A 1 128 ? 12.154 -20.438 -15.619 1.00 35.62 128 VAL A N 1
ATOM 996 C CA . VAL A 1 128 ? 10.949 -21.055 -16.197 1.00 35.62 128 VAL A CA 1
ATOM 997 C C . VAL A 1 128 ? 11.255 -21.547 -17.630 1.00 35.62 128 VAL A C 1
ATOM 999 O O . VAL A 1 128 ? 12.037 -20.898 -18.329 1.00 35.62 128 VAL A O 1
ATOM 1002 N N . PRO A 1 129 ? 10.719 -22.697 -18.092 1.00 30.86 129 PRO A N 1
ATOM 1003 C CA . PRO A 1 129 ? 10.807 -23.109 -19.498 1.00 30.86 129 PRO A CA 1
ATOM 1004 C C . PRO A 1 129 ? 10.033 -22.163 -20.431 1.00 30.86 129 PRO A C 1
ATOM 1006 O O . PRO A 1 129 ? 9.027 -21.589 -20.026 1.00 30.86 129 PRO A O 1
ATOM 1009 N N . SER A 1 130 ? 10.472 -22.030 -21.685 1.00 28.22 130 SER A N 1
ATOM 1010 C CA . SER A 1 130 ? 9.882 -21.105 -22.667 1.00 28.22 130 SER A CA 1
ATOM 1011 C C . SER A 1 130 ? 8.366 -21.301 -22.877 1.00 28.22 130 SER A C 1
ATOM 1013 O O . SER A 1 130 ? 7.897 -22.443 -22.861 1.00 28.22 130 SER A O 1
ATOM 1015 N N . PRO A 1 131 ? 7.598 -20.223 -23.136 1.00 36.91 131 PRO A N 1
ATOM 1016 C CA . PRO A 1 131 ? 6.141 -20.290 -23.244 1.00 36.91 131 PRO A CA 1
ATOM 1017 C C . PRO A 1 131 ? 5.659 -21.135 -24.434 1.00 36.91 131 PRO A C 1
ATOM 1019 O O . PRO A 1 131 ? 6.184 -21.059 -25.550 1.00 36.91 131 PRO A O 1
ATOM 1022 N N . MET A 1 132 ? 4.597 -21.915 -24.204 1.00 31.42 132 MET A N 1
ATOM 1023 C CA . MET A 1 132 ? 3.887 -22.630 -25.266 1.00 31.42 132 MET A CA 1
ATOM 1024 C C . MET A 1 132 ? 3.175 -21.633 -26.182 1.00 31.42 132 MET A C 1
ATOM 1026 O O . MET A 1 132 ? 2.308 -20.882 -25.737 1.00 31.42 132 MET A O 1
ATOM 1030 N N . HIS A 1 133 ? 3.522 -21.651 -27.470 1.00 33.84 133 HIS A N 1
ATOM 1031 C CA . HIS A 1 133 ? 2.941 -20.753 -28.466 1.00 33.84 133 HIS A CA 1
ATOM 1032 C C . HIS A 1 133 ? 1.414 -20.903 -28.520 1.00 33.84 133 HIS A C 1
ATOM 1034 O O . HIS A 1 133 ? 0.905 -22.015 -28.656 1.00 33.84 133 HIS A O 1
ATOM 1040 N N . HIS A 1 134 ? 0.697 -19.781 -28.473 1.00 36.84 134 HIS A N 1
ATOM 1041 C CA . HIS A 1 134 ? -0.716 -19.694 -28.844 1.00 36.84 134 HIS A CA 1
ATOM 1042 C C . HIS A 1 134 ? -0.879 -18.784 -30.066 1.00 36.84 134 HIS A C 1
ATOM 1044 O O . HIS A 1 134 ? -0.014 -17.960 -30.364 1.00 36.84 134 HIS A O 1
ATOM 1050 N N . ASN A 1 135 ? -1.940 -19.023 -30.840 1.00 35.16 135 ASN A N 1
ATOM 1051 C CA . ASN A 1 135 ? -2.030 -18.541 -32.217 1.00 35.16 135 ASN A CA 1
ATOM 1052 C C . ASN A 1 135 ? -2.163 -17.017 -32.325 1.00 35.16 135 ASN A C 1
ATOM 1054 O O . ASN A 1 135 ? -2.944 -16.388 -31.618 1.00 35.16 135 ASN A O 1
ATOM 1058 N N . ASN A 1 136 ? -1.423 -16.449 -33.274 1.00 33.00 136 ASN A N 1
ATOM 1059 C CA . ASN A 1 136 ? -1.315 -15.013 -33.489 1.00 33.00 136 ASN A CA 1
ATOM 1060 C C . ASN A 1 136 ? -2.451 -14.503 -34.402 1.00 33.00 136 ASN A C 1
ATOM 1062 O O . ASN A 1 136 ? -2.638 -15.038 -35.497 1.00 33.00 136 ASN A O 1
ATOM 1066 N N . GLN A 1 137 ? -3.182 -13.460 -33.989 1.00 30.08 137 GLN A N 1
ATOM 1067 C CA . GLN A 1 137 ? -4.111 -12.717 -34.853 1.00 30.08 137 GLN A CA 1
ATOM 1068 C C . GLN A 1 137 ? -3.625 -11.268 -35.039 1.00 30.08 137 GLN A C 1
ATOM 1070 O O . GLN A 1 137 ? -3.345 -10.594 -34.046 1.00 30.08 137 GLN A O 1
ATOM 1075 N N . PRO A 1 138 ? -3.537 -10.744 -36.278 1.00 32.59 138 PRO A N 1
ATOM 1076 C CA . PRO A 1 138 ? -3.062 -9.381 -36.502 1.00 32.59 138 PRO A CA 1
ATOM 1077 C C . PRO A 1 138 ? -4.038 -8.323 -35.970 1.00 32.59 138 PRO A C 1
ATOM 1079 O O . PRO A 1 138 ? -5.231 -8.370 -36.259 1.00 32.59 138 PRO A O 1
ATOM 1082 N N . GLY A 1 139 ? -3.510 -7.311 -35.276 1.00 33.06 139 GLY A N 1
ATOM 1083 C CA . GLY A 1 139 ? -4.232 -6.068 -34.975 1.00 33.06 139 GLY A CA 1
ATOM 1084 C C . GLY A 1 139 ? -4.913 -5.973 -33.605 1.00 33.06 139 GLY A C 1
ATOM 1085 O O . GLY A 1 139 ? -5.446 -4.911 -33.295 1.00 33.06 139 GLY A O 1
ATOM 1086 N N . CYS A 1 140 ? -4.875 -7.010 -32.759 1.00 24.53 140 CYS A N 1
ATOM 1087 C CA . CYS A 1 140 ? -5.379 -6.913 -31.385 1.00 24.53 140 CYS A CA 1
ATOM 1088 C C . CYS A 1 140 ? -4.532 -7.735 -30.398 1.00 24.53 140 CYS A C 1
ATOM 1090 O O . CYS A 1 140 ? -4.514 -8.962 -30.455 1.00 24.53 140 CYS A O 1
ATOM 1092 N N . SER A 1 141 ? -3.835 -7.060 -29.481 1.00 29.12 141 SER A N 1
ATOM 1093 C CA . SER A 1 141 ? -2.859 -7.674 -28.567 1.00 29.12 141 SER A CA 1
ATOM 1094 C C . SER A 1 141 ? -3.523 -8.422 -27.397 1.00 29.12 141 SER A C 1
ATOM 1096 O O . SER A 1 141 ? -3.638 -7.878 -26.299 1.00 29.12 141 SER A O 1
ATOM 1098 N N . HIS A 1 142 ? -3.953 -9.666 -27.627 1.00 26.50 142 HIS A N 1
ATOM 1099 C CA . HIS A 1 142 ? -4.603 -10.530 -26.629 1.00 26.50 142 HIS A CA 1
ATOM 1100 C C . HIS A 1 142 ? -3.768 -11.779 -26.274 1.00 26.50 142 HIS A C 1
ATOM 1102 O O . HIS A 1 142 ? -3.865 -12.804 -26.945 1.00 26.50 142 HIS A O 1
ATOM 1108 N N . VAL A 1 143 ? -2.995 -11.688 -25.182 1.00 29.09 143 VAL A N 1
ATOM 1109 C CA . VAL A 1 143 ? -2.393 -12.800 -24.406 1.00 29.09 143 VAL A CA 1
ATOM 1110 C C . VAL A 1 143 ? -2.323 -12.332 -22.932 1.00 29.09 143 VAL A C 1
ATOM 1112 O O . VAL A 1 143 ? -1.899 -11.203 -22.708 1.00 29.09 143 VAL A O 1
ATOM 1115 N N . THR A 1 144 ? -2.751 -13.025 -21.864 1.00 26.00 144 THR A N 1
ATOM 1116 C CA . THR A 1 144 ? -3.290 -14.395 -21.651 1.00 26.00 144 THR A CA 1
ATOM 1117 C C . THR A 1 144 ? -2.263 -15.503 -21.344 1.00 26.00 144 THR A C 1
ATOM 1119 O O . THR A 1 144 ? -2.220 -16.532 -22.013 1.00 26.00 144 THR A O 1
ATOM 1122 N N . VAL A 1 145 ? -1.481 -15.312 -20.272 1.00 29.12 145 VAL A N 1
ATOM 1123 C CA . VAL A 1 145 ? -0.736 -16.370 -19.535 1.00 29.12 145 VAL A CA 1
ATOM 1124 C C . VAL A 1 145 ? -1.101 -16.275 -18.013 1.00 29.12 145 VAL A C 1
ATOM 1126 O O . VAL A 1 145 ? -2.297 -16.069 -17.792 1.00 29.12 145 VAL A O 1
ATOM 1129 N N . PRO A 1 146 ? -0.264 -16.461 -16.953 1.00 27.89 146 PRO A N 1
ATOM 1130 C CA . PRO A 1 146 ? -0.715 -16.350 -15.547 1.00 27.89 146 PRO A CA 1
ATOM 1131 C C . PRO A 1 146 ? -0.003 -15.272 -14.684 1.00 27.89 146 PRO A C 1
ATOM 1133 O O . PRO A 1 146 ? 1.103 -14.851 -14.997 1.00 27.89 146 PRO A O 1
ATOM 1136 N N . TYR A 1 147 ? -0.601 -14.917 -13.530 1.00 37.50 147 TYR A N 1
ATOM 1137 C CA . TYR A 1 147 ? -0.121 -13.904 -12.554 1.00 37.50 147 TYR A CA 1
ATOM 1138 C C . TYR A 1 147 ? 0.032 -12.486 -13.142 1.00 37.50 147 TYR A C 1
ATOM 1140 O O . TYR A 1 147 ? -0.298 -12.268 -14.303 1.00 37.50 147 TYR A O 1
ATOM 1148 N N . TYR A 1 148 ? 0.414 -11.471 -12.356 1.00 32.06 148 TYR A N 1
ATOM 1149 C CA . TYR A 1 148 ? 0.355 -10.082 -12.838 1.00 32.06 148 TYR A CA 1
ATOM 1150 C C . TYR A 1 148 ? 1.290 -9.846 -14.033 1.00 32.06 148 TYR A C 1
ATOM 1152 O O . TYR A 1 148 ? 2.512 -9.827 -13.886 1.00 32.06 148 TYR A O 1
ATOM 1160 N N . CYS A 1 149 ? 0.714 -9.597 -15.211 1.00 29.78 149 CYS A N 1
ATOM 1161 C CA . CYS A 1 149 ? 1.466 -9.115 -16.362 1.00 29.78 149 CYS A CA 1
ATOM 1162 C C . CYS A 1 149 ? 1.719 -7.618 -16.194 1.00 29.78 149 CYS A C 1
ATOM 1164 O O . CYS A 1 149 ? 0.785 -6.829 -16.013 1.00 29.78 149 CYS A O 1
ATOM 1166 N N . VAL A 1 150 ? 2.994 -7.244 -16.245 1.00 32.91 150 VAL A N 1
ATOM 1167 C CA . VAL A 1 150 ? 3.481 -5.881 -16.063 1.00 32.91 150 VAL A CA 1
ATOM 1168 C C . VAL A 1 150 ? 4.255 -5.488 -17.318 1.00 32.91 150 VAL A C 1
ATOM 1170 O O . VAL A 1 150 ? 5.389 -5.925 -17.526 1.00 32.91 150 VAL A O 1
ATOM 1173 N N . LYS A 1 151 ? 3.638 -4.671 -18.181 1.00 32.62 151 LYS A N 1
ATOM 1174 C CA . LYS A 1 151 ? 4.281 -4.155 -19.399 1.00 32.62 151 LYS A CA 1
ATOM 1175 C C . LYS A 1 151 ? 4.981 -2.830 -19.064 1.00 32.62 151 LYS A C 1
ATOM 1177 O O . LYS A 1 151 ? 4.318 -1.843 -18.746 1.00 32.62 151 LYS A O 1
ATOM 1182 N N . LEU A 1 152 ? 6.316 -2.868 -19.072 1.00 36.81 152 LEU A N 1
ATOM 1183 C CA . LEU A 1 152 ? 7.278 -1.816 -18.728 1.00 36.81 152 LEU A CA 1
ATOM 1184 C C . LEU A 1 152 ? 8.552 -1.984 -19.578 1.00 36.81 152 LEU A C 1
ATOM 1186 O O . LEU A 1 152 ? 9.187 -3.037 -19.552 1.00 36.81 152 LEU A O 1
ATOM 1190 N N . GLY A 1 153 ? 8.962 -0.939 -20.298 1.00 30.73 153 GLY A N 1
ATOM 1191 C CA . GLY A 1 153 ? 10.105 -0.984 -21.218 1.00 30.73 153 GLY A CA 1
ATOM 1192 C C . GLY A 1 153 ? 11.498 -0.976 -20.573 1.00 30.73 153 GLY A C 1
ATOM 1193 O O . GLY A 1 153 ? 11.834 -0.012 -19.893 1.00 30.73 153 GLY A O 1
ATOM 1194 N N . ALA A 1 154 ? 12.334 -1.959 -20.953 1.00 32.50 154 ALA A N 1
ATOM 1195 C CA . ALA A 1 154 ? 13.808 -1.970 -20.863 1.00 32.50 154 ALA A CA 1
ATOM 1196 C C . ALA A 1 154 ? 14.440 -1.997 -19.437 1.00 32.50 154 ALA A C 1
ATOM 1198 O O . ALA A 1 154 ? 13.862 -1.521 -18.468 1.00 32.50 154 ALA A O 1
ATOM 1199 N N . VAL A 1 155 ? 15.639 -2.547 -19.173 1.00 30.94 155 VAL A N 1
ATOM 1200 C CA . VAL A 1 155 ? 16.651 -3.314 -19.946 1.00 30.94 155 VAL A CA 1
ATOM 1201 C C . VAL A 1 155 ? 17.010 -4.571 -19.112 1.00 30.94 155 VAL A C 1
ATOM 1203 O O . VAL A 1 155 ? 16.994 -4.491 -17.885 1.00 30.94 155 VAL A O 1
ATOM 1206 N N . GLY A 1 156 ? 17.343 -5.719 -19.726 1.00 35.28 156 GLY A N 1
ATOM 1207 C CA . GLY A 1 156 ? 17.503 -7.011 -19.017 1.00 35.28 156 GLY A CA 1
ATOM 1208 C C . GLY A 1 156 ? 18.922 -7.612 -18.923 1.00 35.28 156 GLY A C 1
ATOM 1209 O O . GLY A 1 156 ? 19.854 -7.164 -19.589 1.00 35.28 156 GLY A O 1
ATOM 1210 N N . GLN A 1 157 ? 19.053 -8.687 -18.126 1.00 27.72 157 GLN A N 1
ATOM 1211 C CA . GLN A 1 157 ? 20.157 -9.673 -18.103 1.00 27.72 157 GLN A CA 1
ATOM 1212 C C . GLN A 1 157 ? 19.646 -11.051 -17.589 1.00 27.72 157 GLN A C 1
ATOM 1214 O O . GLN A 1 157 ? 18.680 -11.081 -16.827 1.00 27.72 157 GLN A O 1
ATOM 1219 N N . PRO A 1 158 ? 20.257 -12.197 -17.972 1.00 37.66 158 PRO A N 1
ATOM 1220 C CA . PRO A 1 158 ? 19.745 -13.542 -17.653 1.00 37.66 158 PRO A CA 1
ATOM 1221 C C . PRO A 1 158 ? 20.345 -14.186 -16.379 1.00 37.66 158 PRO A C 1
ATOM 1223 O O . PRO A 1 158 ? 21.540 -14.068 -16.121 1.00 37.66 158 PRO A O 1
ATOM 1226 N N . VAL A 1 159 ? 19.541 -14.960 -15.629 1.00 33.84 159 VAL A N 1
ATOM 1227 C CA . VAL A 1 159 ? 19.928 -15.640 -14.359 1.00 33.84 159 VAL A CA 1
ATOM 1228 C C . VAL A 1 159 ? 19.517 -17.136 -14.357 1.00 33.84 159 VAL A C 1
ATOM 1230 O O . VAL A 1 159 ? 18.855 -17.598 -15.287 1.00 33.84 159 VAL A O 1
ATOM 1233 N N . ALA A 1 160 ? 19.998 -17.937 -13.392 1.00 29.23 160 ALA A N 1
ATOM 1234 C CA . ALA A 1 160 ? 20.023 -19.412 -13.396 1.00 29.23 160 ALA A CA 1
ATOM 1235 C C . ALA A 1 160 ? 18.944 -20.134 -12.534 1.00 29.23 160 ALA A C 1
ATOM 1237 O O . ALA A 1 160 ? 17.947 -19.551 -12.133 1.00 29.23 160 ALA A O 1
ATOM 1238 N N . GLN A 1 161 ? 19.124 -21.448 -12.345 1.00 31.41 161 GLN A N 1
ATOM 1239 C CA . GLN A 1 161 ? 18.254 -22.442 -11.678 1.00 31.41 161 GLN A CA 1
ATOM 1240 C C . GLN A 1 161 ? 19.075 -23.124 -10.546 1.00 31.41 161 GLN A C 1
ATOM 1242 O O . GLN A 1 161 ? 20.301 -23.109 -10.635 1.00 31.41 161 GLN A O 1
ATOM 1247 N N . ARG A 1 162 ? 18.534 -23.789 -9.509 1.00 36.69 162 ARG A N 1
ATOM 1248 C CA . ARG A 1 162 ? 17.134 -24.073 -9.126 1.00 36.69 162 ARG A CA 1
ATOM 1249 C C . ARG A 1 162 ? 17.033 -24.367 -7.616 1.00 36.69 162 ARG A C 1
ATOM 1251 O O . ARG A 1 162 ? 17.917 -25.067 -7.120 1.00 36.69 162 ARG A O 1
ATOM 1258 N N . SER A 1 163 ? 15.975 -23.967 -6.899 1.00 34.12 163 SER A N 1
ATOM 1259 C CA . SER A 1 163 ? 15.599 -24.560 -5.583 1.00 34.12 163 SER A CA 1
ATOM 1260 C C . SER A 1 163 ? 14.238 -24.072 -5.058 1.00 34.12 163 SER A C 1
ATOM 1262 O O . SER A 1 163 ? 13.909 -22.910 -5.274 1.00 34.12 163 SER A O 1
ATOM 1264 N N . PRO A 1 164 ? 13.473 -24.896 -4.302 1.00 37.78 164 PRO A N 1
ATOM 1265 C CA . PRO A 1 164 ? 12.128 -24.536 -3.843 1.00 37.78 164 PRO A CA 1
ATOM 1266 C C . PRO A 1 164 ? 12.104 -23.229 -3.037 1.00 37.78 164 PRO A C 1
ATOM 1268 O O . PRO A 1 164 ? 13.037 -22.924 -2.284 1.00 37.78 164 PRO A O 1
ATOM 1271 N N . ALA A 1 165 ? 11.031 -22.459 -3.223 1.00 39.16 165 ALA A N 1
ATOM 1272 C CA . ALA A 1 165 ? 10.851 -21.129 -2.652 1.00 39.16 165 ALA A CA 1
ATOM 1273 C C . ALA A 1 165 ? 10.065 -21.161 -1.322 1.00 39.16 165 ALA A C 1
ATOM 1275 O O . ALA A 1 165 ? 9.197 -22.021 -1.148 1.00 39.16 165 ALA A O 1
ATOM 1276 N N . PRO A 1 166 ? 10.338 -20.225 -0.395 1.00 44.91 166 PRO A N 1
ATOM 1277 C CA . PRO A 1 166 ? 9.503 -19.987 0.779 1.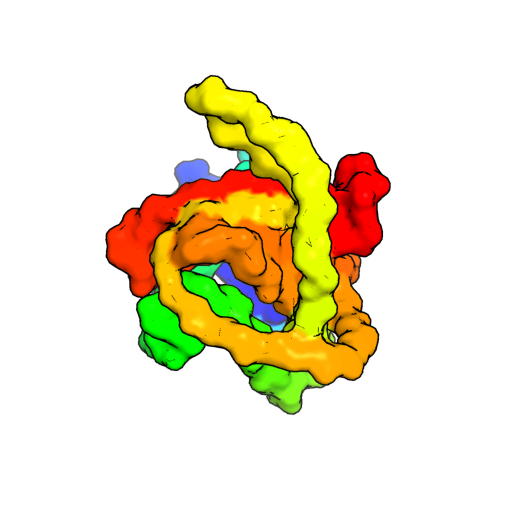00 44.91 166 PRO A CA 1
ATOM 1278 C C . PRO A 1 166 ? 8.171 -19.308 0.400 1.00 44.91 166 PRO A C 1
ATOM 1280 O O . PRO A 1 166 ? 7.926 -18.942 -0.749 1.00 44.91 166 PRO A O 1
ATOM 1283 N N . ALA A 1 167 ? 7.275 -19.184 1.381 1.00 44.88 167 ALA A N 1
ATOM 1284 C CA . ALA A 1 167 ? 5.841 -18.974 1.151 1.00 44.88 167 ALA A CA 1
ATOM 1285 C C . ALA A 1 167 ? 5.383 -17.515 0.926 1.00 44.88 167 ALA A C 1
ATOM 1287 O O . ALA A 1 167 ? 4.191 -17.291 0.729 1.00 44.88 167 ALA A O 1
ATOM 1288 N N . GLU A 1 168 ? 6.285 -16.533 0.965 1.00 53.09 168 GLU A N 1
ATOM 1289 C CA . GLU A 1 168 ? 5.986 -15.128 0.654 1.00 53.09 168 GLU A CA 1
ATOM 1290 C C . GLU A 1 168 ? 7.084 -14.589 -0.272 1.00 53.09 168 GLU A C 1
ATOM 1292 O O . GLU A 1 168 ? 8.221 -14.522 0.168 1.00 53.09 168 GLU A O 1
ATOM 1297 N N . ALA A 1 169 ? 6.803 -14.271 -1.540 1.00 62.84 169 ALA A N 1
ATOM 1298 C CA . ALA A 1 169 ? 7.833 -14.009 -2.557 1.00 62.84 169 ALA A CA 1
ATOM 1299 C C . ALA A 1 169 ? 7.326 -13.195 -3.769 1.00 62.84 169 ALA A C 1
ATOM 1301 O O . ALA A 1 169 ? 6.138 -13.151 -4.055 1.00 62.84 169 ALA A O 1
ATOM 1302 N N . PHE A 1 170 ? 8.263 -12.631 -4.530 1.00 67.06 170 PHE A N 1
ATOM 1303 C CA . PHE A 1 170 ? 8.125 -12.006 -5.849 1.00 67.06 170 PHE A CA 1
ATOM 1304 C C . PHE A 1 170 ? 9.103 -12.721 -6.776 1.00 67.06 170 PHE A C 1
ATOM 1306 O O . PHE A 1 170 ? 10.307 -12.768 -6.507 1.00 67.06 170 PHE A O 1
ATOM 1313 N N . HIS A 1 171 ? 8.609 -13.268 -7.876 1.00 67.62 171 HIS A N 1
ATOM 1314 C CA . HIS A 1 171 ? 9.455 -13.825 -8.920 1.00 67.62 171 HIS A CA 1
ATOM 1315 C C . HIS A 1 171 ? 9.112 -13.149 -10.247 1.00 67.62 171 HIS A C 1
ATOM 1317 O O . HIS A 1 171 ? 7.971 -13.218 -10.693 1.00 67.62 171 HIS A O 1
ATOM 1323 N N . CYS A 1 172 ? 10.097 -12.477 -10.843 1.00 67.75 172 CYS A N 1
ATOM 1324 C CA . CYS A 1 172 ? 9.965 -11.818 -12.137 1.00 67.75 172 CYS A CA 1
ATOM 1325 C C . CYS A 1 172 ? 10.463 -12.747 -13.246 1.00 67.75 172 CYS A C 1
ATOM 1327 O O . CYS A 1 172 ? 11.623 -13.168 -13.221 1.00 67.75 172 CYS A O 1
ATOM 1329 N N . VAL A 1 173 ? 9.620 -13.002 -14.244 1.00 67.31 173 VAL A N 1
ATOM 1330 C CA . VAL A 1 173 ? 9.996 -13.676 -15.493 1.00 67.31 173 VAL A CA 1
ATOM 1331 C C . VAL A 1 173 ? 9.895 -12.655 -16.617 1.00 67.31 173 VAL A C 1
ATOM 1333 O O . VAL A 1 173 ? 8.827 -12.098 -16.843 1.00 67.31 173 VAL A O 1
ATOM 1336 N N . GLN A 1 174 ? 10.993 -12.384 -17.325 1.00 66.44 174 GLN A N 1
ATOM 1337 C CA . GLN A 1 174 ? 10.940 -11.524 -18.509 1.00 66.44 174 GLN A CA 1
ATOM 1338 C C . GLN A 1 174 ? 10.270 -12.283 -19.665 1.00 66.44 174 GLN A C 1
ATOM 1340 O O . GLN A 1 174 ? 10.719 -13.375 -20.017 1.00 66.44 174 GLN A O 1
ATOM 1345 N N . VAL A 1 175 ? 9.225 -11.694 -20.253 1.00 65.06 175 VAL A N 1
ATOM 1346 C CA . VAL A 1 175 ? 8.440 -12.295 -21.347 1.00 65.06 175 VAL A CA 1
ATOM 1347 C C . VAL A 1 175 ? 8.783 -11.640 -22.687 1.00 65.06 175 VAL A C 1
ATOM 1349 O O . VAL A 1 175 ? 9.023 -12.339 -23.670 1.00 65.06 175 VAL A O 1
ATOM 1352 N N . GLU A 1 176 ? 8.895 -10.309 -22.722 1.00 61.56 176 GLU A N 1
ATOM 1353 C CA . GLU A 1 176 ? 9.311 -9.533 -23.901 1.00 61.56 176 GLU A CA 1
ATOM 1354 C C . GLU A 1 176 ? 10.414 -8.518 -23.535 1.00 61.56 176 GLU A C 1
ATOM 1356 O O . GLU A 1 176 ? 10.856 -8.423 -22.389 1.00 61.56 176 GLU A O 1
ATOM 1361 N N . ALA A 1 177 ? 10.871 -7.713 -24.500 1.00 56.75 177 ALA A N 1
ATOM 1362 C CA . ALA A 1 177 ? 11.813 -6.614 -24.243 1.00 56.75 177 ALA A CA 1
ATOM 1363 C C . ALA A 1 177 ? 11.237 -5.511 -23.323 1.00 56.75 177 ALA A C 1
ATOM 1365 O O . ALA A 1 177 ? 11.990 -4.723 -22.746 1.00 56.75 177 ALA A O 1
ATOM 1366 N N . ASP A 1 178 ? 9.911 -5.464 -23.196 1.00 58.75 178 ASP A N 1
ATOM 1367 C CA . ASP A 1 178 ? 9.136 -4.477 -22.451 1.00 58.75 178 ASP A CA 1
ATOM 1368 C C . ASP A 1 178 ? 8.030 -5.105 -21.577 1.00 58.75 178 ASP A C 1
ATOM 1370 O O . ASP A 1 178 ? 7.073 -4.419 -21.228 1.00 58.75 178 ASP A O 1
ATOM 1374 N N . SER A 1 179 ? 8.108 -6.395 -21.227 1.00 62.31 179 SER A N 1
ATOM 1375 C CA . SER A 1 179 ? 7.130 -7.026 -20.326 1.00 62.31 179 SER A CA 1
ATOM 1376 C C . SER A 1 179 ? 7.726 -8.106 -19.426 1.00 62.31 179 SER A C 1
ATOM 1378 O O . SER A 1 179 ? 8.635 -8.849 -19.812 1.00 62.31 179 SER A O 1
ATOM 1380 N N . LEU A 1 180 ? 7.182 -8.193 -18.210 1.00 71.81 180 LEU A N 1
ATOM 1381 C CA . LEU A 1 180 ? 7.455 -9.259 -17.252 1.00 71.81 180 LEU A CA 1
ATOM 1382 C C . LEU A 1 180 ? 6.162 -9.819 -16.649 1.00 71.81 180 LEU A C 1
ATOM 1384 O O . LEU A 1 180 ? 5.182 -9.097 -16.458 1.00 71.81 180 LEU A O 1
ATOM 1388 N N . GLU A 1 181 ? 6.189 -11.103 -16.313 1.00 72.06 181 GLU A N 1
ATOM 1389 C CA . GLU A 1 181 ? 5.246 -11.728 -15.387 1.00 72.06 181 GLU A CA 1
ATOM 1390 C C . GLU A 1 181 ? 5.797 -11.576 -13.966 1.00 72.06 181 GLU A C 1
ATOM 1392 O O . GLU A 1 181 ? 6.941 -11.949 -13.685 1.00 72.06 181 GLU A O 1
ATOM 1397 N N . LEU A 1 182 ? 4.988 -11.003 -13.073 1.00 76.00 182 LEU A N 1
ATOM 1398 C CA . LEU A 1 182 ? 5.266 -10.899 -11.646 1.00 76.00 182 LEU A CA 1
ATOM 1399 C C . LEU A 1 182 ? 4.433 -11.943 -10.899 1.00 76.00 182 LEU A C 1
ATOM 1401 O O . LEU A 1 182 ? 3.237 -11.765 -10.671 1.00 76.00 182 LEU A O 1
ATOM 1405 N N . HIS A 1 183 ? 5.085 -13.022 -10.474 1.00 73.44 183 HIS A N 1
ATOM 1406 C CA . HIS A 1 183 ? 4.487 -13.986 -9.558 1.00 73.44 183 HIS A CA 1
ATOM 1407 C C . HIS A 1 183 ? 4.613 -13.458 -8.128 1.00 73.44 183 HIS A C 1
ATOM 1409 O O . HIS A 1 183 ? 5.698 -13.540 -7.540 1.00 73.44 183 HIS A O 1
ATOM 1415 N N . TYR A 1 184 ? 3.526 -12.935 -7.563 1.00 76.19 184 TYR A N 1
ATOM 1416 C CA . TYR A 1 184 ? 3.441 -12.686 -6.128 1.00 76.19 184 TYR A CA 1
ATOM 1417 C C . TYR A 1 184 ? 3.030 -13.980 -5.408 1.00 76.19 184 TYR A C 1
ATOM 1419 O O . TYR A 1 184 ? 2.284 -14.814 -5.912 1.00 76.19 184 TYR A O 1
ATOM 1427 N N . ARG A 1 185 ? 3.600 -14.205 -4.230 1.00 73.62 185 ARG A N 1
ATOM 1428 C CA . ARG A 1 185 ? 3.308 -15.320 -3.331 1.00 73.62 185 ARG A CA 1
ATOM 1429 C C . ARG A 1 185 ? 3.178 -14.740 -1.938 1.00 73.62 185 ARG A C 1
ATOM 1431 O O . ARG A 1 185 ? 3.988 -13.899 -1.555 1.00 73.62 185 ARG A O 1
ATOM 1438 N N . SER A 1 186 ? 2.206 -15.208 -1.169 1.00 75.25 186 SER A N 1
ATOM 1439 C CA . SER A 1 186 ? 1.977 -14.722 0.189 1.00 75.25 186 SER A CA 1
ATOM 1440 C C . SER A 1 186 ? 1.253 -15.762 1.041 1.00 75.25 186 SER A C 1
ATOM 1442 O O . SER A 1 186 ? 0.455 -16.550 0.517 1.00 75.25 186 SER A O 1
ATOM 1444 N N . LYS A 1 187 ? 1.463 -15.726 2.363 1.00 73.75 187 LYS A N 1
ATOM 1445 C CA . LYS A 1 187 ? 0.564 -16.364 3.340 1.00 73.75 187 LYS A CA 1
ATOM 1446 C C . LYS A 1 187 ? -0.592 -15.439 3.724 1.00 73.75 187 LYS A C 1
ATOM 1448 O O . LYS A 1 187 ? -1.620 -15.920 4.189 1.00 73.75 187 LYS A O 1
ATOM 1453 N N . ARG A 1 188 ? -0.414 -14.129 3.543 1.00 80.00 188 ARG A N 1
ATOM 1454 C CA . ARG A 1 188 ? -1.441 -13.094 3.695 1.00 80.00 188 ARG A CA 1
ATOM 1455 C C . ARG A 1 188 ? -2.219 -12.943 2.388 1.00 80.00 188 ARG A C 1
ATOM 1457 O O . ARG A 1 188 ? -1.620 -12.549 1.392 1.00 80.00 188 ARG A O 1
ATOM 1464 N N . ALA A 1 189 ? -3.511 -13.259 2.412 1.00 79.62 189 ALA A N 1
ATOM 1465 C CA . ALA A 1 189 ? -4.409 -13.126 1.266 1.00 79.62 189 ALA A CA 1
ATOM 1466 C C . ALA A 1 189 ? -4.867 -11.675 1.029 1.00 79.62 189 ALA A C 1
ATOM 1468 O O . ALA A 1 189 ? -4.865 -10.862 1.960 1.00 79.62 189 ALA A O 1
ATOM 1469 N N . GLY A 1 190 ? -5.286 -11.360 -0.196 1.00 81.69 190 GLY A N 1
ATOM 1470 C CA . GLY A 1 190 ? -5.866 -10.069 -0.573 1.00 81.69 190 GLY A CA 1
ATOM 1471 C C . GLY A 1 190 ? -4.862 -8.912 -0.644 1.00 81.69 190 GLY A C 1
ATOM 1472 O O . GLY A 1 190 ? -5.268 -7.752 -0.598 1.00 81.69 190 GLY A O 1
ATOM 1473 N N . LEU A 1 191 ? -3.554 -9.197 -0.731 1.00 85.31 191 LEU A N 1
ATOM 1474 C CA . LEU A 1 191 ? -2.505 -8.161 -0.798 1.00 85.31 191 LEU A CA 1
ATOM 1475 C C . LEU A 1 191 ? -2.042 -7.843 -2.230 1.00 85.31 191 LEU A C 1
ATOM 1477 O O . LEU A 1 191 ? 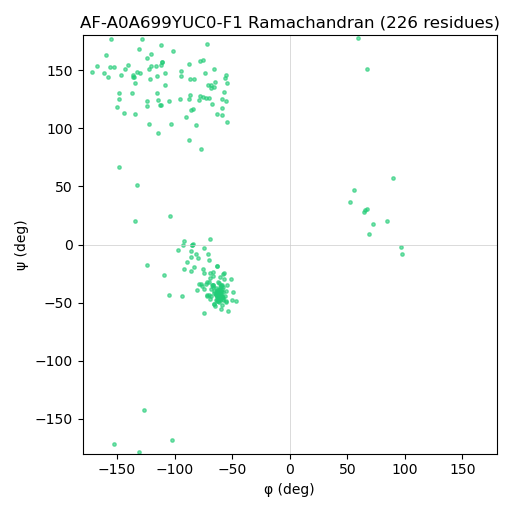-1.266 -6.911 -2.439 1.00 85.31 191 LEU A O 1
ATOM 1481 N N . ALA A 1 192 ? -2.543 -8.575 -3.225 1.00 83.69 192 ALA A N 1
ATOM 1482 C CA . ALA A 1 192 ? -2.255 -8.379 -4.645 1.00 83.69 192 ALA A CA 1
ATOM 1483 C C . ALA A 1 192 ? -2.425 -6.916 -5.120 1.00 83.69 192 ALA A C 1
ATOM 1485 O O . ALA A 1 192 ? -1.517 -6.338 -5.724 1.00 83.69 192 ALA A O 1
ATOM 1486 N N . SER A 1 193 ? -3.539 -6.267 -4.764 1.00 89.00 193 SER A N 1
ATOM 1487 C CA . SER A 1 193 ? -3.805 -4.862 -5.113 1.00 89.00 193 SER A CA 1
ATOM 1488 C C . SER A 1 193 ? -2.858 -3.870 -4.425 1.00 89.00 193 SER A C 1
ATOM 1490 O O . SER A 1 193 ? -2.578 -2.806 -4.975 1.00 89.00 193 SER A O 1
ATOM 1492 N N . TRP A 1 194 ? -2.313 -4.215 -3.253 1.00 91.25 194 TRP A N 1
ATOM 1493 C CA . TRP A 1 194 ? -1.348 -3.377 -2.533 1.00 91.25 194 TRP A CA 1
ATOM 1494 C C . TRP A 1 194 ? -0.017 -3.361 -3.283 1.00 91.25 194 TRP A C 1
ATOM 1496 O O . TRP A 1 194 ? 0.570 -2.300 -3.481 1.00 91.25 194 TRP A O 1
ATOM 1506 N N . VAL A 1 195 ? 0.428 -4.527 -3.763 1.00 87.31 195 VAL A N 1
ATOM 1507 C CA . VAL A 1 195 ? 1.610 -4.665 -4.628 1.00 87.31 195 VAL A CA 1
ATOM 1508 C C . VAL A 1 195 ? 1.417 -3.891 -5.935 1.00 87.31 195 VAL A C 1
ATOM 1510 O O . VAL A 1 195 ? 2.326 -3.178 -6.361 1.00 87.31 195 VAL A O 1
ATOM 1513 N N . GLU A 1 196 ? 0.226 -3.967 -6.535 1.00 87.81 196 GLU A N 1
ATOM 1514 C CA . GLU A 1 196 ? -0.134 -3.195 -7.730 1.00 87.81 196 GLU A CA 1
ATOM 1515 C C . GLU A 1 196 ? -0.004 -1.679 -7.493 1.00 87.81 196 GLU A C 1
ATOM 1517 O O . GLU A 1 196 ? 0.651 -0.974 -8.264 1.00 87.81 196 GLU A O 1
ATOM 1522 N N . GLY A 1 197 ? -0.553 -1.185 -6.379 1.00 91.56 197 GLY A N 1
ATOM 1523 C CA . GLY A 1 197 ? -0.437 0.214 -5.973 1.00 91.56 197 GLY A CA 1
ATOM 1524 C C . GLY A 1 197 ? 1.004 0.650 -5.682 1.00 91.56 197 GLY A C 1
ATOM 1525 O O . GLY A 1 197 ? 1.404 1.738 -6.088 1.00 91.56 197 GLY A O 1
ATOM 1526 N N . ILE A 1 198 ? 1.807 -0.196 -5.028 1.00 91.06 198 ILE A N 1
ATOM 1527 C CA . ILE A 1 198 ? 3.218 0.098 -4.717 1.00 91.06 198 ILE A CA 1
ATOM 1528 C C . ILE A 1 198 ? 4.042 0.230 -6.001 1.00 91.06 198 ILE A C 1
ATOM 1530 O O . ILE A 1 198 ? 4.836 1.159 -6.133 1.00 91.06 198 ILE A O 1
ATOM 1534 N N . ILE A 1 199 ? 3.836 -0.656 -6.978 1.00 88.94 199 ILE A N 1
ATOM 1535 C CA . ILE A 1 199 ? 4.530 -0.577 -8.271 1.00 88.94 199 ILE A CA 1
ATOM 1536 C C . ILE A 1 199 ? 4.073 0.667 -9.056 1.00 88.94 199 ILE A C 1
ATOM 1538 O O . ILE A 1 199 ? 4.906 1.323 -9.680 1.00 88.94 199 ILE A O 1
ATOM 1542 N N . GLN A 1 200 ? 2.800 1.068 -8.952 1.00 88.88 200 GLN A N 1
ATOM 1543 C CA . GLN A 1 200 ? 2.312 2.346 -9.491 1.00 88.88 200 GLN A CA 1
ATOM 1544 C C . GLN A 1 200 ? 2.973 3.561 -8.825 1.00 88.88 200 GLN A C 1
ATOM 1546 O O . GLN A 1 200 ? 3.478 4.428 -9.533 1.00 88.88 200 GLN A O 1
ATOM 1551 N N . GLY A 1 201 ? 3.034 3.613 -7.490 1.00 91.56 201 GLY A N 1
ATOM 1552 C CA . GLY A 1 201 ? 3.698 4.702 -6.763 1.00 91.56 201 GLY A CA 1
ATOM 1553 C C . GLY A 1 201 ? 5.182 4.820 -7.121 1.00 91.56 201 GLY A C 1
ATOM 1554 O O . GLY A 1 201 ? 5.673 5.908 -7.394 1.00 91.56 201 GLY A O 1
ATOM 1555 N N . LEU A 1 202 ? 5.890 3.691 -7.235 1.00 90.19 202 LEU A N 1
ATOM 1556 C CA . LEU A 1 202 ? 7.290 3.670 -7.673 1.00 90.19 202 LEU A CA 1
ATOM 1557 C C . LEU A 1 202 ? 7.461 4.187 -9.111 1.00 90.19 202 LEU A C 1
ATOM 1559 O O . LEU A 1 202 ? 8.366 4.980 -9.363 1.00 90.19 202 LEU A O 1
ATOM 1563 N N . ALA A 1 203 ? 6.601 3.779 -10.050 1.00 87.81 203 ALA A N 1
ATOM 1564 C CA . ALA A 1 203 ? 6.645 4.267 -11.432 1.00 87.81 203 ALA A CA 1
ATOM 1565 C C . ALA A 1 203 ? 6.478 5.796 -11.521 1.00 87.81 203 ALA A C 1
ATOM 1567 O O . ALA A 1 203 ? 7.160 6.445 -12.315 1.00 87.81 203 ALA A O 1
ATOM 1568 N N . ILE A 1 204 ? 5.602 6.358 -10.681 1.00 87.88 204 ILE A N 1
ATOM 1569 C CA . ILE A 1 204 ? 5.301 7.793 -10.614 1.00 87.88 204 ILE A CA 1
ATOM 1570 C C . ILE A 1 204 ? 6.441 8.563 -9.928 1.00 87.88 204 ILE A C 1
ATOM 1572 O O . ILE A 1 204 ? 7.058 9.426 -10.551 1.00 87.88 204 ILE A O 1
ATOM 1576 N N . ASP A 1 205 ? 6.760 8.218 -8.678 1.00 89.31 205 ASP A N 1
ATOM 1577 C CA . ASP A 1 205 ? 7.610 9.027 -7.791 1.00 89.31 205 ASP A CA 1
ATOM 1578 C C . ASP A 1 205 ? 9.125 8.817 -8.002 1.00 89.31 205 ASP A C 1
ATOM 1580 O O . ASP A 1 205 ? 9.937 9.638 -7.559 1.00 89.31 205 ASP A O 1
ATOM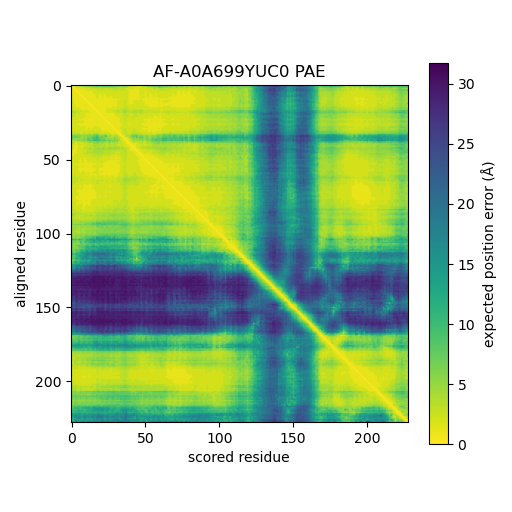 1584 N N . TYR A 1 206 ? 9.529 7.699 -8.624 1.00 88.50 206 TYR A N 1
ATOM 1585 C CA . TYR A 1 206 ? 10.936 7.271 -8.706 1.00 88.50 206 TYR A CA 1
ATOM 1586 C C . TYR A 1 206 ? 11.469 7.052 -10.127 1.00 88.50 206 TYR A C 1
ATOM 1588 O O . TYR A 1 206 ? 12.690 7.037 -10.294 1.00 88.50 206 TYR A O 1
ATOM 1596 N N . TYR A 1 207 ? 10.601 6.901 -11.133 1.00 86.62 207 TYR A N 1
ATOM 1597 C CA . TYR A 1 207 ? 10.991 6.539 -12.503 1.00 86.62 207 TYR A CA 1
ATOM 1598 C C . TYR A 1 207 ? 10.318 7.428 -13.563 1.00 86.62 207 TYR A C 1
ATOM 1600 O O . TYR A 1 207 ? 9.731 6.930 -14.516 1.00 86.62 207 TYR A O 1
ATOM 1608 N N . ASP A 1 208 ? 10.406 8.751 -13.394 1.00 86.81 208 ASP A N 1
ATOM 1609 C CA . ASP A 1 208 ? 9.988 9.767 -14.379 1.00 86.81 208 ASP A CA 1
ATOM 1610 C C . ASP A 1 208 ? 8.541 9.608 -14.903 1.00 86.81 208 ASP A C 1
ATOM 1612 O O . ASP A 1 208 ? 8.253 9.866 -16.075 1.00 86.81 208 ASP A O 1
ATOM 1616 N N . ASN A 1 209 ? 7.612 9.191 -14.031 1.00 82.56 209 ASN A N 1
ATOM 1617 C CA . ASN A 1 209 ? 6.220 8.882 -14.379 1.00 82.56 209 ASN A CA 1
ATOM 1618 C C . ASN A 1 209 ? 6.099 7.824 -15.497 1.00 82.56 209 ASN A C 1
ATOM 1620 O O . ASN A 1 209 ? 5.357 7.992 -16.471 1.00 82.56 209 ASN A O 1
ATOM 1624 N N . MET A 1 210 ? 6.857 6.730 -15.357 1.00 79.81 210 MET A N 1
ATOM 1625 C CA . MET A 1 210 ? 6.951 5.652 -16.344 1.00 79.81 210 MET A CA 1
ATOM 1626 C C . MET A 1 210 ? 5.567 5.065 -16.683 1.00 79.81 210 MET A C 1
ATOM 1628 O O . MET A 1 210 ? 4.890 4.553 -15.787 1.00 79.81 210 MET A O 1
ATOM 1632 N N . PRO A 1 211 ? 5.150 5.058 -17.967 1.00 76.75 211 PRO A N 1
ATOM 1633 C CA . PRO A 1 211 ? 3.895 4.443 -18.383 1.00 76.75 211 PRO A CA 1
ATOM 1634 C C . PRO A 1 211 ? 3.853 2.949 -18.039 1.00 76.75 211 PRO A C 1
ATOM 1636 O O . PRO A 1 211 ? 4.573 2.135 -18.616 1.00 76.75 211 PRO A O 1
ATOM 1639 N N . LEU A 1 212 ? 2.985 2.610 -17.090 1.00 79.44 212 LEU A N 1
ATOM 1640 C CA . LEU A 1 212 ? 2.841 1.292 -16.485 1.00 79.44 212 LEU A CA 1
ATOM 1641 C C . LEU A 1 212 ? 1.470 0.712 -16.839 1.00 79.44 212 LEU A C 1
ATOM 1643 O O . LEU A 1 212 ? 0.445 1.310 -16.512 1.00 79.44 212 LEU A O 1
ATOM 1647 N N . LYS A 1 213 ? 1.434 -0.488 -17.433 1.00 77.00 213 LYS A N 1
ATOM 1648 C CA . LYS A 1 213 ? 0.214 -1.310 -17.465 1.00 77.00 213 LYS A CA 1
ATOM 1649 C C . LYS A 1 213 ? 0.423 -2.561 -16.619 1.00 77.00 213 LYS A C 1
ATOM 1651 O O . LYS A 1 213 ? 1.289 -3.374 -16.933 1.00 77.00 213 LYS A O 1
ATOM 1656 N N . MET A 1 214 ? -0.415 -2.725 -15.598 1.00 79.25 214 MET A N 1
ATOM 1657 C CA . MET A 1 214 ? -0.546 -3.958 -14.820 1.00 79.25 214 MET A CA 1
ATOM 1658 C C . MET A 1 214 ? -1.872 -4.646 -15.152 1.00 79.25 214 MET A C 1
ATOM 1660 O O . MET A 1 214 ? -2.863 -3.980 -15.455 1.00 79.25 214 MET A O 1
ATOM 1664 N N . GLN A 1 215 ? -1.890 -5.975 -15.112 1.00 76.12 215 GLN A N 1
ATOM 1665 C CA . GLN A 1 215 ? -3.094 -6.780 -15.293 1.00 76.12 215 GLN A CA 1
ATOM 1666 C C . GLN A 1 215 ? -2.971 -8.080 -14.492 1.00 76.12 215 GLN A C 1
ATOM 1668 O O . GLN A 1 215 ? -2.096 -8.892 -14.790 1.00 76.12 215 GLN A O 1
ATOM 1673 N N . LEU A 1 216 ? -3.865 -8.298 -13.523 1.00 73.50 216 LEU A N 1
ATOM 1674 C CA . LEU A 1 216 ? -4.059 -9.604 -12.886 1.00 73.50 216 LEU A CA 1
ATOM 1675 C C . LEU A 1 216 ? -4.435 -10.632 -13.967 1.00 73.50 216 LEU A C 1
ATOM 1677 O O . LEU A 1 216 ? -5.380 -10.404 -14.724 1.00 73.50 216 LEU A O 1
ATOM 1681 N N . LEU A 1 217 ? -3.697 -11.744 -14.061 1.00 68.62 217 LEU A N 1
ATOM 1682 C CA . LEU A 1 217 ? -4.038 -12.851 -14.972 1.00 68.62 217 LEU A CA 1
ATOM 1683 C C . LEU A 1 217 ? -4.531 -14.113 -14.250 1.00 68.62 217 LEU A C 1
ATOM 1685 O O . LEU A 1 217 ? -5.241 -14.901 -14.869 1.00 68.62 217 LEU A O 1
ATOM 1689 N N . ARG A 1 218 ? -4.117 -14.321 -12.991 1.00 64.81 218 ARG A N 1
ATOM 1690 C CA . ARG A 1 218 ? -4.523 -15.394 -12.059 1.00 64.81 218 ARG A CA 1
ATOM 1691 C C . ARG A 1 218 ? -4.178 -14.979 -10.636 1.00 64.81 218 ARG A C 1
ATOM 1693 O O . ARG A 1 218 ? -3.134 -14.348 -10.478 1.00 64.81 218 ARG A O 1
ATOM 1700 N N . GLY A 1 219 ? -4.975 -15.400 -9.659 1.00 66.25 219 GLY A N 1
ATOM 1701 C CA . GLY A 1 219 ? -4.695 -15.219 -8.234 1.00 66.25 219 GLY A CA 1
ATOM 1702 C C . GLY A 1 219 ? -5.342 -16.305 -7.370 1.00 66.25 219 GLY A C 1
ATOM 1703 O O . GLY A 1 219 ? -5.891 -17.292 -7.866 1.00 66.25 219 GLY A O 1
ATOM 1704 N N . ARG A 1 220 ? -5.282 -16.120 -6.052 1.00 68.81 220 ARG A N 1
ATOM 1705 C CA . ARG A 1 220 ? -5.844 -17.060 -5.069 1.00 68.81 220 ARG A CA 1
ATOM 1706 C C . ARG A 1 220 ? -7.367 -16.987 -5.009 1.00 68.81 220 ARG A C 1
ATOM 1708 O O . ARG A 1 220 ? -8.032 -18.012 -4.872 1.00 68.81 220 ARG A O 1
ATOM 1715 N N . ASP A 1 221 ? -7.903 -15.775 -5.120 1.00 68.44 221 ASP A N 1
ATOM 1716 C CA . ASP A 1 221 ? -9.305 -15.470 -4.822 1.00 68.44 221 ASP A CA 1
ATOM 1717 C C . ASP A 1 221 ? -10.282 -15.952 -5.913 1.00 68.44 221 ASP A C 1
ATOM 1719 O O . ASP A 1 221 ? -11.453 -16.193 -5.623 1.00 68.44 221 ASP A O 1
ATOM 1723 N N . ASP A 1 222 ? -9.805 -16.175 -7.147 1.00 67.06 222 ASP A N 1
ATOM 1724 C CA . ASP A 1 222 ? -10.564 -16.841 -8.221 1.00 67.06 222 ASP A CA 1
ATOM 1725 C C . ASP A 1 222 ? -10.315 -18.365 -8.292 1.00 67.06 222 ASP A C 1
ATOM 1727 O O . ASP A 1 222 ? -10.894 -19.061 -9.130 1.00 67.06 222 ASP A O 1
ATOM 1731 N N . GLY A 1 223 ? -9.462 -18.900 -7.408 1.00 60.91 223 GLY A N 1
ATOM 1732 C CA . GLY A 1 223 ? -9.088 -20.314 -7.350 1.00 60.91 223 GLY A CA 1
ATOM 1733 C C . GLY A 1 223 ? -8.234 -20.809 -8.524 1.00 60.91 223 GLY A C 1
ATOM 1734 O O . GLY A 1 223 ? -8.030 -22.018 -8.655 1.00 60.91 223 GLY A O 1
ATOM 1735 N N . SER A 1 224 ? -7.735 -19.920 -9.391 1.00 55.41 224 SER A N 1
ATOM 1736 C CA . SER A 1 224 ? -6.954 -20.302 -10.576 1.00 55.41 224 SER A CA 1
ATOM 1737 C C . SER A 1 224 ? -5.486 -20.638 -10.273 1.00 55.41 224 SER A C 1
ATOM 1739 O O . SER A 1 224 ? -4.792 -21.211 -11.126 1.00 55.41 224 SER A O 1
ATOM 1741 N N . CYS A 1 225 ? -5.010 -20.324 -9.063 1.00 59.47 225 CYS A N 1
ATOM 1742 C CA . CYS A 1 225 ? -3.729 -20.767 -8.521 1.00 59.47 225 CYS A CA 1
ATOM 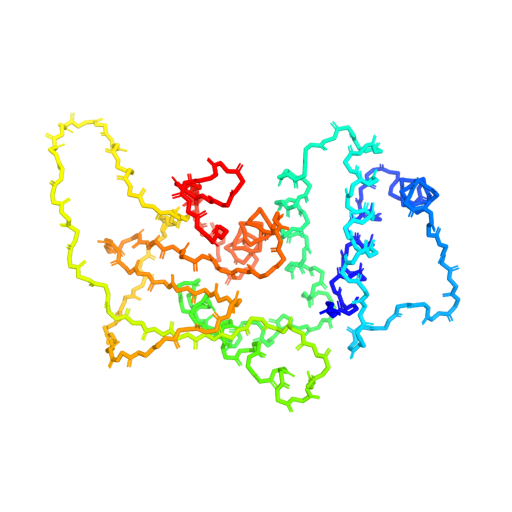1743 C C . CYS A 1 225 ? -3.701 -20.793 -6.976 1.00 59.47 225 CYS A C 1
ATOM 1745 O O . CYS A 1 225 ? -4.652 -20.442 -6.285 1.00 59.47 225 CYS A O 1
ATOM 1747 N N . ASP A 1 226 ? -2.575 -21.250 -6.432 1.00 59.56 226 ASP A N 1
ATOM 1748 C CA . ASP A 1 226 ? -2.251 -21.366 -5.006 1.00 59.56 226 ASP A CA 1
ATOM 1749 C C . ASP A 1 226 ? -1.528 -20.127 -4.422 1.00 59.56 226 ASP A C 1
ATOM 1751 O O . ASP A 1 226 ? -1.177 -20.097 -3.237 1.00 59.56 226 ASP A O 1
ATOM 1755 N N . HIS A 1 227 ? -1.332 -19.084 -5.232 1.00 57.25 227 HIS A N 1
ATOM 1756 C CA . HIS A 1 227 ? -0.569 -17.867 -4.923 1.00 57.25 227 HIS A CA 1
ATOM 1757 C C . HIS A 1 227 ? -1.391 -16.597 -5.225 1.00 57.25 227 HIS A C 1
ATOM 1759 O O . HIS A 1 227 ? -2.518 -16.715 -5.683 1.00 57.25 227 HIS A O 1
ATOM 1765 N N . GLU A 1 228 ? -0.861 -15.405 -4.934 1.00 56.47 228 GLU A N 1
ATOM 1766 C CA . GLU A 1 228 ? -1.596 -14.127 -5.053 1.00 56.47 228 GLU A CA 1
ATOM 1767 C C . GLU A 1 228 ? -1.544 -13.530 -6.470 1.00 56.47 228 GLU A C 1
ATOM 1769 O O . GLU A 1 228 ? -0.449 -13.554 -7.084 1.00 56.47 228 GLU A O 1
#

Nearest PDB structures (foldseek):
  4iae-assembly1_A  TM=8.051E-01  e=3.888E-10  Nostoc sp. PCC 7120 = FACHB-418
  3tff-assembly2_B  TM=7.918E-01  e=5.433E-10  Nostoc sp. PCC 7120 = FACHB-418
  8hbf-assembly1_B  TM=9.064E-01  e=7.064E-09  Homo sapiens
  8hbh-assembly1_B  TM=8.496E-01  e=5.976E-09  Homo sapiens
  8hbe-assembly1_B  TM=8.751E-01  e=3.011E-08  Homo sapiens

InterPro domains:
  IPR011644 Heme NO-binding [PF07700] (4-127)
  IPR011644 Heme NO-binding [PF07700] (169-209)
  IPR024096 NO signalling/Golgi transport ligand-binding domain superfamily [SSF111126] (4-128)
  IPR024096 NO signalling/Golgi transport ligand-binding domain superfamily [SSF111126] (169-227)
  IPR038158 H-NOX domain superfamily [G3DSA:3.90.1520.10] (2-145)
  IPR038158 H-NOX domain superfamily [G3DSA:3.90.1520.10] (159-228)

Organism: Haematococcus lacustris (NCBI:txid44745)

Solvent-accessible surface area (backbone atoms only — not comparable to full-atom values): 13057 Å² total; per-residue (Å²): 70,40,56,16,41,62,52,56,38,48,53,52,45,42,52,72,40,94,62,9,80,56,51,48,56,55,16,30,59,68,40,74,48,81,93,52,98,73,76,67,47,56,94,38,79,33,58,54,70,57,56,51,35,37,52,53,23,42,26,68,74,71,74,44,57,67,54,60,54,28,25,51,43,15,25,44,38,47,56,47,45,35,74,74,60,45,45,69,57,58,62,68,57,34,97,42,70,72,49,28,65,64,36,53,38,57,52,35,43,56,51,36,76,80,35,82,82,48,71,58,47,40,65,63,72,60,66,76,81,84,82,81,87,74,88,88,62,92,93,61,97,82,80,90,72,66,21,32,38,38,41,47,76,65,86,92,85,92,80,62,73,78,77,92,73,66,68,20,29,63,37,80,45,79,76,51,78,34,27,32,32,40,41,40,33,44,84,66,80,89,48,56,32,27,55,53,10,33,53,50,23,43,26,48,80,72,46,88,54,45,80,74,47,76,42,82,54,39,26,43,91,80,65,74,44,96,32,56

Sequence (228 aa):
MVLGIIHLTYEDFVLHLPNGQQQWRSILEKAGQQEDPGWVKQMCPFNDATIYSIVGATCEVLGQGAEEIGRSFGRHFVDAVTRLGYGKFLRSLSSSIIGFITTLNNLHMHLSAGAPAFVMPEFRTDKVPSPMHHNNQPGCSHVTVPYYCVKLGAVGQPVAQRSPAPAEAFHCVQVEADSLELHYRSKRAGLASWVEGIIQGLAIDYYDNMPLKMQLLRGRDDGSCDHE

Foldse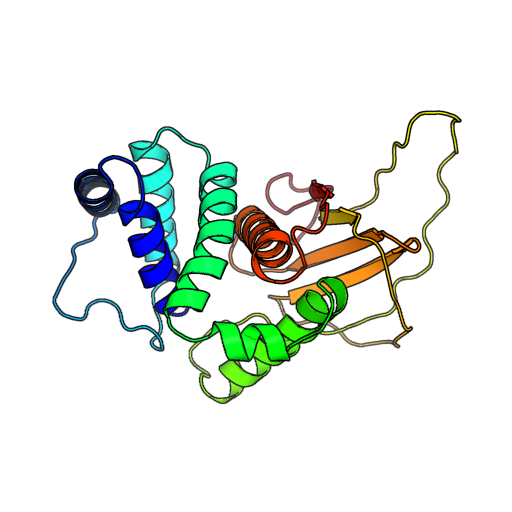ek 3Di:
DAFLLLVVLLLVLLCPDDPSVVLQVQLCVQLVHDDDVCPGDRGDDDDPSSVVSSLVSSCVSVVHDSLVSLLSSLLSSLVSVVVVVCVVVLLVQDPDLVSSLVSVQVVQVVSCVVPVPDDTAHEDEADDPADDDDDDDPDDDDDDDAAKKKFAADDDDDDHDDDDGDQFYWYWDDNDNGIIHTFGGHPDPSNSSSVNNNSQNCCCVPPVVTDMDIDHRDAPVVPRDPGD

Mean predicted aligned error: 10.87 Å

Secondary structure (DSSP, 8-state):
-EEHHHHHHHHHHHHTSTTHHHHHHHHHHHTT----TTS--TTSEE-HHHHHHHHHHHHHHHT--HHHHHHHHHHHHHHHHIIIIIHHHHHHH-SSHHHHHHHHHHHHHHHHHT-TTS--------PPPPPPP----TT------SSEEEE------------PPPSSEEEEEEEETTEEEEEEE-SSSS-HHHHHHHHHHHHHHHTTT---EEE----TTTTS-S--

pLDDT: mean 73.2, std 23.28, range [24.53, 98.44]

Radius of gyration: 18.48 Å; Cα contacts (8 Å, |Δi|>4): 344; chains: 1; bounding box: 38×39×60 Å